Protein AF-A0A2E7UHJ1-F1 (afdb_monomer_lite)

Sequence (193 aa):
MNHPQMLTEIDVSQLADAFPTSMRTDAVEAGIVVHGLLNPRQWADQVSLLVGGEKILVPRRLRYNEAQSGPSNGGRIEQMVACLQTQSCDGFDRQRALQSLLPSVQPWSAPFVVALIGEYVVEIIEDIAAATSPSNVDSIISFISENSEYWKLTKQRVASYWNAYYRHKYTKRNYPGFQLVKTLETGLRARAS

Foldseek 3Di:
DDDPPAQDFCALQLQLLLFDPVCSVLSSLLSVVLSVFFDRRHHWAWDWFDFPNDTGTQTAATHGPDDDDAQDLDPPSLLSNLLNQLRHVDPVSVLRSVLNCLVAPALSSLVSLLVQLLDLDQVSLVSNLVSDDPRNLVSNLNRCVRVVVVNVNSLVSNVVSCVPPNVVPDDCVPRSSNVVNVVSVVVNVVVVD

Secondary structure (DSSP, 8-state):
-----------HHHHHTTS-GGGHHHHHHHHHHHHHHB-SS---EEEEEEETTEEEEEEESB-BSSPPPPP----HHHHHHHHHHTTBSSHHHHHHHHHHHTTS--TTTHHHHHHHHTSS-HHHHHHHHHT--HHHHHHHHHHHHH-HHHHHHHHHHHHHHIIIIITTT--TTT-HHHHHHHHHHHHHHHHH-

Radius of gyration: 16.64 Å; chains: 1; bounding box: 31×44×43 Å

pLDDT: mean 91.37, std 12.46, range [34.5, 98.56]

Structure (mmCIF, N/CA/C/O backbone):
data_AF-A0A2E7UHJ1-F1
#
_entry.id   AF-A0A2E7UHJ1-F1
#
loop_
_atom_site.group_PDB
_atom_site.id
_atom_site.type_symbol
_atom_site.label_atom_id
_atom_site.label_alt_id
_atom_site.label_comp_id
_atom_site.label_asym_id
_atom_site.label_entity_id
_atom_site.label_seq_id
_atom_site.pdbx_PDB_ins_code
_atom_site.Cartn_x
_atom_site.Cartn_y
_atom_site.Cartn_z
_atom_site.occupancy
_atom_site.B_iso_or_equiv
_atom_site.auth_seq_id
_atom_site.auth_comp_id
_atom_site.auth_asym_id
_atom_site.auth_atom_id
_atom_site.pdbx_PDB_model_num
ATOM 1 N N . MET A 1 1 ? -14.373 17.171 -29.966 1.00 34.50 1 MET A N 1
ATOM 2 C CA . MET A 1 1 ? -14.604 18.270 -29.007 1.00 34.50 1 MET A CA 1
ATOM 3 C C . MET A 1 1 ? -13.640 18.063 -27.853 1.00 34.50 1 MET A C 1
ATOM 5 O O . MET A 1 1 ? -13.805 17.102 -27.118 1.00 34.50 1 MET A O 1
ATOM 9 N N . ASN A 1 2 ? -12.589 18.879 -27.763 1.00 39.19 2 ASN A N 1
ATOM 10 C CA . ASN A 1 2 ? -11.659 18.847 -26.636 1.00 39.19 2 ASN A CA 1
ATOM 11 C C . ASN A 1 2 ? -12.340 19.532 -25.451 1.00 39.19 2 ASN A C 1
ATOM 13 O O . ASN A 1 2 ? -12.554 20.742 -25.489 1.00 39.19 2 ASN A O 1
ATOM 17 N N . HIS A 1 3 ? -12.697 18.774 -24.416 1.00 39.75 3 HIS A N 1
ATOM 18 C CA . HIS A 1 3 ? -12.932 19.383 -23.113 1.00 39.75 3 HIS A CA 1
ATOM 19 C C . HIS A 1 3 ? -11.591 19.914 -22.596 1.00 39.75 3 HIS A C 1
ATOM 21 O O . HIS A 1 3 ? -10.622 19.150 -22.588 1.00 39.75 3 HIS A O 1
ATOM 27 N N . PRO A 1 4 ? -11.495 21.182 -22.163 1.00 45.34 4 PRO A N 1
ATOM 28 C CA . PRO A 1 4 ? -10.372 21.610 -21.348 1.00 45.34 4 PRO A CA 1
ATOM 29 C C . PRO A 1 4 ? -10.518 20.886 -20.003 1.00 45.34 4 PRO A C 1
ATOM 31 O O . PRO A 1 4 ? -11.230 21.339 -19.112 1.00 45.34 4 PRO A O 1
ATOM 34 N N . GLN A 1 5 ? -9.937 19.689 -19.900 1.00 48.12 5 GLN A N 1
ATOM 35 C CA . GLN A 1 5 ? -9.859 18.941 -18.651 1.00 48.12 5 GLN A CA 1
ATOM 36 C C . GLN A 1 5 ? -8.981 19.759 -17.706 1.00 48.12 5 GLN A C 1
ATOM 38 O O . GLN A 1 5 ? -7.767 19.840 -17.889 1.00 48.12 5 GLN A O 1
ATOM 43 N N . MET A 1 6 ? -9.618 20.449 -16.761 1.00 42.19 6 MET A N 1
ATOM 44 C CA . MET A 1 6 ? -8.917 21.188 -15.720 1.00 42.19 6 MET A CA 1
ATOM 45 C C . MET A 1 6 ? -8.027 20.208 -14.954 1.00 42.19 6 MET A C 1
ATOM 47 O O . MET A 1 6 ? -8.504 19.180 -14.480 1.00 42.19 6 MET A O 1
ATOM 51 N N . LEU A 1 7 ? -6.734 20.521 -14.872 1.00 54.09 7 LEU A N 1
ATOM 52 C CA . LEU A 1 7 ? -5.810 19.875 -13.946 1.00 54.09 7 LEU A CA 1
ATOM 53 C C . LEU A 1 7 ? -6.376 20.071 -12.535 1.00 54.09 7 LEU A C 1
ATOM 55 O O . LEU A 1 7 ? -6.424 21.200 -12.054 1.00 54.09 7 LEU A O 1
ATOM 59 N N . THR A 1 8 ? -6.865 19.008 -11.907 1.00 53.88 8 THR A N 1
ATOM 60 C CA . THR A 1 8 ? -7.292 19.035 -10.507 1.00 53.88 8 THR A CA 1
ATOM 61 C C . THR A 1 8 ? -6.048 18.980 -9.635 1.00 53.88 8 THR A C 1
ATOM 63 O O . THR A 1 8 ? -5.342 17.978 -9.644 1.00 53.88 8 THR A O 1
ATOM 66 N N . GLU A 1 9 ? -5.764 20.052 -8.901 1.00 71.94 9 GLU A N 1
ATOM 67 C CA . GLU A 1 9 ? -4.715 20.042 -7.881 1.00 71.94 9 GLU A CA 1
ATOM 68 C C . GLU A 1 9 ? -5.136 19.061 -6.781 1.00 71.94 9 GLU A C 1
ATOM 70 O O . GLU A 1 9 ? -6.211 19.220 -6.205 1.00 71.94 9 GLU A O 1
ATOM 75 N N . ILE A 1 10 ? -4.335 18.018 -6.530 1.00 85.94 10 ILE A N 1
ATOM 76 C CA . ILE A 1 10 ? -4.553 17.175 -5.355 1.00 85.94 10 ILE A CA 1
ATOM 77 C C . ILE A 1 10 ? -4.143 17.972 -4.120 1.00 85.94 10 ILE A C 1
ATOM 79 O O . ILE A 1 10 ? -2.971 18.309 -3.970 1.00 85.94 10 ILE A O 1
ATOM 83 N N . ASP A 1 11 ? -5.100 18.281 -3.252 1.00 91.44 11 ASP A N 1
ATOM 84 C CA . ASP A 1 11 ? -4.837 19.075 -2.055 1.00 91.44 11 ASP A CA 1
ATOM 85 C C . ASP A 1 11 ? -4.488 18.213 -0.824 1.00 91.44 11 ASP A C 1
ATOM 87 O O . ASP A 1 11 ? -4.557 16.979 -0.823 1.00 91.44 11 ASP A O 1
ATOM 91 N N . VAL A 1 12 ? -4.094 18.883 0.261 1.00 94.75 12 VAL A N 1
ATOM 92 C CA . VAL A 1 12 ? -3.764 18.244 1.546 1.00 94.75 12 VAL A CA 1
ATOM 93 C C . VAL A 1 12 ? -4.940 17.442 2.112 1.00 94.75 12 VAL A C 1
ATOM 95 O O . VAL A 1 12 ? -4.724 16.380 2.694 1.00 94.75 12 VAL A O 1
ATOM 98 N N . SER A 1 13 ? -6.179 17.913 1.945 1.00 95.12 13 SER A N 1
ATOM 99 C CA . SER A 1 13 ? -7.358 17.196 2.435 1.00 95.12 13 SER A CA 1
ATOM 100 C C . SER A 1 13 ? -7.564 15.897 1.660 1.00 95.12 13 SER A C 1
ATOM 102 O O . SER A 1 13 ? -7.826 14.864 2.268 1.00 95.12 13 SER A O 1
ATOM 104 N N . GLN A 1 14 ? -7.382 15.921 0.341 1.00 94.75 14 GLN A N 1
ATOM 105 C CA . GLN A 1 14 ? -7.478 14.740 -0.512 1.00 94.75 14 GLN A CA 1
ATOM 106 C C . GLN A 1 14 ? -6.372 13.718 -0.228 1.00 94.75 14 GLN A C 1
ATOM 108 O O . GLN A 1 14 ? -6.610 12.517 -0.359 1.00 94.75 14 GLN A O 1
ATOM 113 N N . LEU A 1 15 ? -5.176 14.164 0.171 1.00 96.56 15 LEU A N 1
ATOM 114 C CA . LEU A 1 15 ? -4.121 13.276 0.673 1.00 96.56 15 LEU A CA 1
ATOM 115 C C . LEU A 1 15 ? -4.494 12.672 2.034 1.00 96.56 15 LEU A C 1
ATOM 117 O O . LEU A 1 15 ? -4.258 11.486 2.260 1.00 96.56 15 LEU A O 1
ATOM 121 N N . ALA A 1 16 ? -5.103 13.460 2.924 1.00 98.12 16 ALA A N 1
ATOM 122 C CA . ALA A 1 16 ? -5.538 12.995 4.239 1.00 98.12 16 ALA A CA 1
ATOM 123 C C . ALA A 1 16 ? -6.704 11.992 4.161 1.00 98.12 16 ALA A C 1
ATOM 125 O O . ALA A 1 16 ? -6.760 11.062 4.964 1.00 98.12 16 ALA A O 1
ATOM 126 N N . ASP A 1 17 ? -7.589 12.123 3.166 1.00 97.88 17 ASP A N 1
ATOM 127 C CA . ASP A 1 17 ? -8.704 11.194 2.926 1.00 97.88 17 ASP A CA 1
ATOM 128 C C . ASP A 1 17 ? -8.231 9.776 2.525 1.00 97.88 17 ASP A C 1
ATOM 130 O O . ASP A 1 17 ? -9.037 8.847 2.457 1.00 97.88 17 ASP A O 1
ATOM 134 N N . ALA A 1 18 ? -6.927 9.568 2.302 1.00 98.12 18 ALA A N 1
ATOM 135 C CA . ALA A 1 18 ? -6.325 8.248 2.110 1.00 98.12 18 ALA A CA 1
ATOM 136 C C . ALA A 1 18 ? -6.224 7.416 3.406 1.00 98.12 18 ALA A C 1
ATOM 138 O O . ALA A 1 18 ? -5.806 6.258 3.352 1.00 98.12 18 ALA A O 1
ATOM 139 N N . PHE A 1 19 ? -6.605 7.983 4.554 1.00 98.56 19 PHE A N 1
ATOM 140 C CA . PHE A 1 19 ? -6.539 7.347 5.869 1.00 98.56 19 PHE A CA 1
ATOM 141 C C . PHE A 1 19 ? -7.878 7.460 6.618 1.00 98.56 19 PHE A C 1
ATOM 143 O O . PHE A 1 19 ? -8.673 8.352 6.319 1.00 98.56 19 PHE A O 1
ATOM 150 N N . PRO A 1 20 ? -8.143 6.580 7.606 1.00 98.31 20 PRO A N 1
ATOM 151 C CA . PRO A 1 20 ? -9.350 6.658 8.431 1.00 98.31 20 PRO A CA 1
ATOM 152 C C . PRO A 1 20 ? -9.507 8.009 9.147 1.00 98.31 20 PRO A C 1
ATOM 154 O O . PRO A 1 20 ? -8.532 8.580 9.641 1.00 98.31 20 PRO A O 1
ATOM 157 N N . THR A 1 21 ? -10.744 8.481 9.308 1.00 97.69 21 THR A N 1
ATOM 158 C CA . THR A 1 21 ? -11.089 9.775 9.925 1.00 97.69 21 THR A CA 1
ATOM 159 C C . THR A 1 21 ? -10.586 9.880 11.361 1.00 97.69 21 THR A C 1
ATOM 161 O O . THR A 1 21 ? -10.198 10.960 11.808 1.00 97.69 21 THR A O 1
ATOM 164 N N . SER A 1 22 ? -10.521 8.758 12.083 1.00 97.19 22 SER A N 1
ATOM 165 C CA . SER A 1 22 ? -9.946 8.705 13.437 1.00 97.19 22 SER A CA 1
ATOM 166 C C . SER A 1 22 ? -8.477 9.148 13.503 1.00 97.19 22 SER A C 1
ATOM 168 O O . SER A 1 22 ? -7.994 9.496 14.577 1.00 97.19 22 SER A O 1
ATOM 170 N N . MET A 1 23 ? -7.777 9.173 12.365 1.00 97.31 23 MET A N 1
ATOM 171 C CA . MET A 1 23 ? -6.372 9.560 12.235 1.00 97.31 23 MET A CA 1
ATOM 172 C C . MET A 1 23 ? -6.186 10.889 11.494 1.00 97.31 23 MET A C 1
ATOM 174 O O . MET A 1 23 ? -5.075 11.204 11.072 1.00 97.31 23 MET A O 1
ATOM 178 N N . ARG A 1 24 ? -7.256 11.679 11.313 1.00 97.69 24 ARG A N 1
ATOM 179 C CA . ARG A 1 24 ? -7.240 12.841 10.413 1.00 97.69 24 ARG A CA 1
ATOM 180 C C . ARG A 1 24 ? -6.179 13.886 10.763 1.00 97.69 24 ARG A C 1
ATOM 182 O O . ARG A 1 24 ? -5.619 14.470 9.846 1.00 97.69 24 ARG A O 1
ATOM 189 N N . THR A 1 25 ? -5.872 14.102 12.043 1.00 98.12 25 THR A N 1
ATOM 190 C CA . THR A 1 25 ? -4.807 15.035 12.457 1.00 98.12 25 THR A CA 1
ATOM 191 C C . THR A 1 25 ? -3.448 14.613 11.893 1.00 98.12 25 THR A C 1
ATOM 193 O O . THR A 1 25 ? -2.844 15.368 11.136 1.00 98.12 25 THR A O 1
ATOM 196 N N . ASP A 1 26 ? -3.023 13.375 12.164 1.00 97.94 26 ASP A N 1
ATOM 197 C CA . ASP A 1 26 ? -1.750 12.829 11.673 1.00 97.94 26 ASP A CA 1
ATOM 198 C C . ASP A 1 26 ? -1.730 12.752 10.133 1.00 97.94 26 ASP A C 1
ATOM 200 O O . ASP A 1 26 ? -0.718 13.039 9.492 1.00 97.94 26 ASP A O 1
ATOM 204 N N . ALA A 1 27 ? -2.870 12.406 9.525 1.00 98.12 27 ALA A N 1
ATOM 205 C CA . ALA A 1 27 ? -3.020 12.303 8.076 1.00 98.12 27 ALA A CA 1
ATOM 206 C C . ALA A 1 27 ? -2.903 13.663 7.368 1.00 98.12 27 ALA A C 1
ATOM 208 O O . ALA A 1 27 ? -2.320 13.742 6.287 1.00 98.12 27 ALA A O 1
ATOM 209 N N . VAL A 1 28 ? -3.418 14.740 7.973 1.00 98.38 28 VAL A N 1
ATOM 210 C CA . VAL A 1 28 ? -3.243 16.110 7.467 1.00 98.38 28 VAL A CA 1
ATOM 211 C C . VAL A 1 28 ? -1.780 16.529 7.565 1.00 98.38 28 VAL A C 1
ATOM 213 O O . VAL A 1 28 ? -1.254 17.076 6.600 1.00 98.38 28 VAL A O 1
ATOM 216 N N . GLU A 1 29 ? -1.097 16.234 8.672 1.00 97.62 29 GLU A N 1
ATOM 217 C CA . GLU A 1 29 ? 0.334 16.535 8.812 1.00 97.62 29 GLU A CA 1
ATOM 218 C C . GLU A 1 29 ? 1.175 15.797 7.760 1.00 97.62 29 GLU A C 1
ATOM 220 O O . GLU A 1 29 ? 1.987 16.415 7.066 1.00 97.62 29 GLU A O 1
ATOM 225 N N . ALA A 1 30 ? 0.916 14.504 7.550 1.00 97.00 30 ALA A N 1
ATOM 226 C CA . ALA A 1 30 ? 1.545 13.736 6.477 1.00 97.00 30 ALA A CA 1
ATOM 227 C C . ALA A 1 30 ? 1.208 14.299 5.082 1.00 97.00 30 ALA A C 1
ATOM 229 O O . ALA A 1 30 ? 2.079 14.387 4.211 1.00 97.00 30 ALA A O 1
ATOM 230 N N . GLY A 1 31 ? -0.043 14.720 4.877 1.00 96.25 31 GLY A N 1
ATOM 231 C CA . GLY A 1 31 ? -0.513 15.358 3.652 1.00 96.25 31 GLY A CA 1
ATOM 232 C C . GLY A 1 31 ? 0.213 16.668 3.350 1.00 96.25 31 GLY A C 1
ATOM 233 O O . GLY A 1 31 ? 0.599 16.878 2.205 1.00 96.25 31 GLY A O 1
ATOM 234 N N . ILE A 1 32 ? 0.470 17.516 4.353 1.00 95.88 32 ILE A N 1
ATOM 235 C CA . ILE A 1 32 ? 1.245 18.762 4.201 1.00 95.88 32 ILE A CA 1
ATOM 236 C C . ILE A 1 32 ? 2.662 18.454 3.714 1.00 95.88 32 ILE A C 1
ATOM 238 O O . ILE A 1 32 ? 3.128 19.072 2.754 1.00 95.88 32 ILE A O 1
ATOM 242 N N . VAL A 1 33 ? 3.329 17.477 4.341 1.00 94.69 33 VAL A N 1
ATOM 243 C CA . VAL A 1 33 ? 4.685 17.061 3.952 1.00 94.69 33 VAL A CA 1
ATOM 244 C C . VAL A 1 33 ? 4.702 16.590 2.502 1.00 94.69 33 VAL A C 1
ATOM 246 O O . VAL A 1 33 ? 5.514 17.062 1.711 1.00 94.69 33 VAL A O 1
ATOM 249 N N . VAL A 1 34 ? 3.792 15.687 2.128 1.00 94.19 34 VAL A N 1
ATOM 250 C CA . VAL A 1 34 ? 3.753 15.137 0.768 1.00 94.19 34 VAL A CA 1
ATOM 251 C C . VAL A 1 34 ? 3.384 16.205 -0.250 1.00 94.19 34 VAL A C 1
ATOM 253 O O . VAL A 1 34 ? 4.071 16.312 -1.262 1.00 94.19 34 VAL A O 1
ATOM 256 N N . HIS A 1 35 ? 2.365 17.022 0.021 1.00 93.44 35 HIS A N 1
ATOM 257 C CA . HIS A 1 35 ? 1.929 18.104 -0.862 1.00 93.44 35 HIS A CA 1
ATOM 258 C C . HIS A 1 35 ? 3.070 19.079 -1.185 1.00 93.44 35 HIS A C 1
ATOM 260 O O . HIS A 1 35 ? 3.197 19.501 -2.330 1.00 93.44 35 HIS A O 1
ATOM 266 N N . GLY A 1 36 ? 3.943 19.383 -0.216 1.00 92.31 36 GLY A N 1
ATOM 267 C CA . GLY A 1 36 ? 5.126 20.221 -0.438 1.00 92.31 36 GLY A CA 1
ATOM 268 C C . GLY A 1 36 ? 6.140 19.649 -1.440 1.00 92.31 36 GLY A C 1
ATOM 269 O O . GLY A 1 36 ? 6.873 20.413 -2.056 1.00 92.31 36 GLY A O 1
ATOM 270 N N . LEU A 1 37 ? 6.156 18.327 -1.642 1.00 92.12 37 LEU A N 1
ATOM 271 C CA . LEU A 1 37 ? 7.072 17.631 -2.558 1.00 92.12 37 LEU A CA 1
ATOM 272 C C . LEU A 1 37 ? 6.454 17.362 -3.942 1.00 92.12 37 LEU A C 1
ATOM 274 O O . LEU A 1 37 ? 7.150 16.965 -4.886 1.00 92.12 37 LEU A O 1
ATOM 278 N N . LEU A 1 38 ? 5.134 17.506 -4.060 1.00 92.12 38 LEU A N 1
ATOM 279 C CA . LEU A 1 38 ? 4.387 17.175 -5.264 1.00 92.12 38 LEU A CA 1
ATOM 280 C C . LEU A 1 38 ? 4.620 18.190 -6.385 1.00 92.12 38 LEU A C 1
ATOM 282 O O . LEU A 1 38 ? 4.886 19.372 -6.175 1.00 92.12 38 LEU A O 1
ATOM 286 N N . ASN A 1 39 ? 4.449 17.727 -7.622 1.00 89.62 39 ASN A N 1
ATOM 287 C CA . ASN A 1 39 ? 4.236 18.635 -8.735 1.00 89.62 39 ASN A CA 1
ATOM 288 C C . ASN A 1 39 ? 2.885 19.350 -8.551 1.00 89.62 39 ASN A C 1
ATOM 290 O O . ASN A 1 39 ? 1.862 18.664 -8.502 1.00 89.62 39 ASN A O 1
ATOM 294 N N . PRO A 1 40 ? 2.832 20.692 -8.496 1.00 80.00 40 PRO A N 1
ATOM 295 C CA . PRO A 1 40 ? 1.590 21.409 -8.208 1.00 80.00 40 PRO A CA 1
ATOM 296 C C . PRO A 1 40 ? 0.527 21.216 -9.297 1.00 80.00 40 PRO A C 1
ATOM 298 O O . PRO A 1 40 ? -0.656 21.382 -9.042 1.00 80.00 40 PRO A O 1
ATOM 301 N N . ARG A 1 41 ? 0.922 20.839 -10.521 1.00 82.19 41 ARG A N 1
ATOM 302 C CA . ARG A 1 41 ? 0.011 20.617 -11.649 1.00 82.19 41 ARG A CA 1
ATOM 303 C C . ARG A 1 41 ? 0.072 19.170 -12.098 1.00 82.19 41 ARG A C 1
ATOM 305 O O . ARG A 1 41 ? 0.793 18.815 -13.032 1.00 82.19 41 ARG A O 1
ATOM 312 N N . GLN A 1 42 ? -0.719 18.334 -11.444 1.00 82.81 42 GLN A N 1
ATOM 313 C CA . GLN A 1 42 ? -0.814 16.919 -11.768 1.00 82.81 42 GLN A CA 1
ATOM 314 C C . GLN A 1 42 ? -2.249 16.427 -11.693 1.00 82.81 42 GLN A C 1
ATOM 316 O O . GLN A 1 42 ? -3.074 17.015 -11.014 1.00 82.81 42 GLN A O 1
ATOM 321 N N . TRP A 1 43 ? -2.523 15.326 -12.384 1.00 74.75 43 TRP A N 1
ATOM 322 C CA . TRP A 1 43 ? -3.733 14.550 -12.165 1.00 74.75 43 TRP A CA 1
ATOM 323 C C . TRP A 1 43 ? -3.424 13.439 -11.168 1.00 74.75 43 TRP A C 1
ATOM 325 O O . TRP A 1 43 ? -2.425 12.735 -11.339 1.00 74.75 43 TRP A O 1
ATOM 335 N N . ALA A 1 44 ? -4.289 13.257 -10.177 1.00 80.75 44 ALA A N 1
ATOM 336 C CA . ALA A 1 44 ? -4.226 12.127 -9.267 1.00 80.75 44 ALA A CA 1
ATOM 337 C C . ALA A 1 44 ? -5.574 11.404 -9.275 1.00 80.75 44 ALA A C 1
ATOM 339 O O . ALA A 1 44 ? -6.575 11.915 -8.774 1.00 80.75 44 ALA A O 1
ATOM 340 N N . ASP A 1 45 ? -5.594 10.200 -9.846 1.00 86.25 45 ASP A N 1
ATOM 341 C CA . ASP A 1 45 ? -6.736 9.303 -9.685 1.00 86.25 45 ASP A CA 1
ATOM 342 C C . ASP A 1 45 ? -6.821 8.850 -8.228 1.00 86.25 45 ASP A C 1
ATOM 344 O O . ASP A 1 45 ? -5.796 8.645 -7.577 1.00 86.25 45 ASP A O 1
ATOM 348 N N . GLN A 1 46 ? -8.034 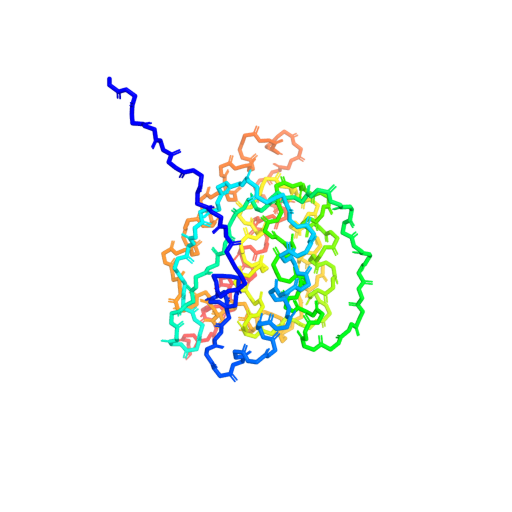8.619 -7.733 1.00 92.38 46 GLN A N 1
ATOM 349 C CA . GLN A 1 46 ? -8.257 8.027 -6.418 1.00 92.38 46 GLN A CA 1
ATOM 350 C C . GLN A 1 46 ? -9.017 6.710 -6.543 1.00 92.38 46 GLN A C 1
ATOM 352 O O . GLN A 1 46 ? -9.920 6.560 -7.368 1.00 92.38 46 GLN A O 1
ATOM 357 N N . VAL A 1 47 ? -8.660 5.747 -5.698 1.00 94.94 47 VAL A N 1
ATOM 358 C CA . VAL A 1 47 ? -9.387 4.485 -5.551 1.00 94.94 47 VAL A CA 1
ATOM 359 C C . VAL A 1 47 ? -10.071 4.475 -4.191 1.00 94.94 47 VAL A C 1
ATOM 361 O O . VAL A 1 47 ? -9.432 4.683 -3.163 1.00 94.94 47 VAL A O 1
ATOM 364 N N . SER A 1 48 ? -11.377 4.214 -4.197 1.00 97.75 48 SER A N 1
ATOM 365 C CA . SER A 1 48 ? -12.169 4.026 -2.982 1.00 97.75 48 SER A CA 1
ATOM 366 C C . SER A 1 48 ? -11.927 2.631 -2.415 1.00 97.75 48 SER A C 1
ATOM 368 O O . SER A 1 48 ? -12.178 1.646 -3.109 1.00 97.75 48 SER A O 1
ATOM 370 N N . LEU A 1 49 ? -11.490 2.551 -1.162 1.00 98.38 49 LEU A N 1
ATOM 371 C CA . LEU A 1 49 ? -11.217 1.299 -0.448 1.00 98.38 49 LEU A CA 1
ATOM 372 C C . LEU A 1 49 ? -11.815 1.348 0.959 1.00 98.38 49 LEU A C 1
ATOM 374 O O . LEU A 1 49 ? -12.131 2.427 1.453 1.00 98.38 49 LEU A O 1
ATOM 378 N N . LEU A 1 50 ? -11.968 0.187 1.590 1.00 98.56 50 LEU A N 1
ATOM 379 C CA . LEU A 1 50 ? -12.403 0.056 2.978 1.00 98.56 50 LEU A CA 1
ATOM 380 C C . LEU A 1 50 ? -11.226 -0.271 3.901 1.00 98.56 50 LEU A C 1
ATOM 382 O O . LEU A 1 50 ? -10.387 -1.107 3.564 1.00 98.56 50 LEU A O 1
ATOM 386 N N . VAL A 1 51 ? -11.178 0.376 5.061 1.00 97.94 51 VAL A N 1
ATOM 387 C CA . VAL A 1 51 ? -10.271 0.050 6.167 1.00 97.94 51 VAL A CA 1
ATOM 388 C C . VAL A 1 51 ? -11.066 0.116 7.463 1.00 97.94 51 VAL A C 1
ATOM 390 O O . VAL A 1 51 ? -11.523 1.191 7.848 1.00 97.94 51 VAL A O 1
ATOM 393 N N . GLY A 1 52 ? -11.237 -1.015 8.151 1.00 95.69 52 GLY A N 1
ATOM 394 C CA . GLY A 1 52 ? -12.000 -1.057 9.400 1.00 95.69 52 GLY A CA 1
ATOM 395 C C . GLY A 1 52 ? -13.463 -0.634 9.226 1.00 95.69 52 GLY A C 1
ATOM 396 O O . GLY A 1 52 ? -14.034 -0.007 10.114 1.00 95.69 52 GLY A O 1
ATOM 397 N N . GLY A 1 53 ? -14.057 -0.925 8.067 1.00 96.88 53 GLY A N 1
ATOM 398 C CA . GLY A 1 53 ? -15.411 -0.525 7.684 1.00 96.88 53 GLY A CA 1
ATOM 399 C C . GLY A 1 53 ? -15.542 0.923 7.201 1.00 96.88 53 GLY A C 1
ATOM 400 O O . GLY A 1 53 ? -16.618 1.313 6.749 1.00 96.88 53 GLY A O 1
ATOM 401 N N . GLU A 1 54 ? -14.474 1.721 7.258 1.00 97.81 54 GLU A N 1
ATOM 402 C CA . GLU A 1 54 ? -14.474 3.110 6.806 1.00 97.81 54 GLU A CA 1
ATOM 403 C C . GLU A 1 54 ? -13.986 3.228 5.360 1.00 97.81 54 GLU A C 1
ATOM 405 O O . GLU A 1 54 ? -12.992 2.615 4.970 1.00 97.81 54 GLU A O 1
ATOM 410 N N . LYS A 1 55 ? -14.669 4.053 4.559 1.00 98.44 55 LYS A N 1
ATOM 411 C CA . LYS A 1 55 ? -14.237 4.380 3.200 1.00 98.44 55 LYS A CA 1
ATOM 412 C C . LYS A 1 55 ? -13.095 5.399 3.224 1.00 98.44 55 LYS A C 1
ATOM 414 O O . LYS A 1 55 ? -13.284 6.514 3.693 1.00 98.44 55 LYS A O 1
ATOM 419 N N . ILE A 1 56 ? -11.983 5.043 2.589 1.00 98.50 56 ILE A N 1
ATOM 420 C CA . ILE A 1 56 ? -10.836 5.915 2.310 1.00 98.50 56 ILE A CA 1
ATOM 421 C C . ILE A 1 56 ? -10.663 6.126 0.797 1.00 98.50 56 ILE A C 1
ATOM 423 O O . ILE A 1 56 ? -11.145 5.328 -0.016 1.00 98.50 56 ILE A O 1
ATOM 427 N N . LEU A 1 57 ? -9.958 7.187 0.409 1.00 97.94 57 LEU A N 1
ATOM 428 C CA . LEU A 1 57 ? -9.652 7.558 -0.974 1.00 97.94 57 LEU A CA 1
ATOM 429 C C . LEU A 1 57 ? -8.138 7.555 -1.202 1.00 97.94 57 LEU A C 1
ATOM 431 O O . LEU A 1 57 ? -7.451 8.539 -0.947 1.00 97.94 57 LEU A O 1
ATOM 435 N N . VAL A 1 58 ? -7.605 6.444 -1.710 1.00 97.12 58 VAL A N 1
ATOM 436 C CA . VAL A 1 58 ? -6.159 6.299 -1.931 1.00 97.12 58 VAL A CA 1
ATOM 437 C C . VAL A 1 58 ? -5.766 6.931 -3.269 1.00 97.12 58 VAL A C 1
ATOM 439 O O . VAL A 1 58 ? -6.233 6.447 -4.308 1.00 97.12 58 VAL A O 1
ATOM 442 N N . PRO A 1 59 ? -4.906 7.969 -3.291 1.00 95.12 59 PRO A N 1
ATOM 443 C CA . PRO A 1 59 ? -4.425 8.562 -4.532 1.00 95.12 59 PRO A CA 1
ATOM 444 C C . PRO A 1 59 ? -3.502 7.604 -5.286 1.00 95.12 59 PRO A C 1
ATOM 446 O O . PRO A 1 59 ? -2.909 6.691 -4.714 1.00 95.12 59 PRO A O 1
ATOM 449 N N . ARG A 1 60 ? -3.357 7.809 -6.593 1.00 91.88 60 ARG A N 1
ATOM 450 C CA . ARG A 1 60 ? -2.549 6.970 -7.479 1.00 91.88 60 ARG A CA 1
ATOM 451 C C . ARG A 1 60 ? -1.702 7.833 -8.399 1.00 91.88 60 ARG A C 1
ATOM 453 O O . ARG A 1 60 ? -2.163 8.855 -8.893 1.00 91.88 60 ARG A O 1
ATOM 460 N N . ARG A 1 61 ? -0.495 7.342 -8.705 1.00 90.62 61 ARG A N 1
ATOM 461 C CA . ARG A 1 61 ? 0.427 7.931 -9.693 1.00 90.62 61 ARG A CA 1
ATOM 462 C C . ARG A 1 61 ? 0.785 9.388 -9.367 1.00 90.62 61 ARG A C 1
ATOM 464 O O . ARG A 1 61 ? 0.876 10.223 -10.262 1.00 90.62 61 ARG A O 1
ATOM 471 N N . LEU A 1 62 ? 1.056 9.660 -8.092 1.00 93.56 62 LEU A N 1
ATOM 472 C CA . LEU A 1 62 ? 1.559 10.949 -7.629 1.00 93.56 62 LEU A CA 1
ATOM 473 C C . LEU A 1 62 ? 2.895 11.279 -8.309 1.00 93.56 62 LEU A C 1
ATOM 475 O O . LEU A 1 62 ? 3.789 10.436 -8.419 1.00 93.56 62 LEU A O 1
ATOM 479 N N . ARG A 1 63 ? 3.020 12.507 -8.804 1.00 92.44 63 ARG A N 1
ATOM 480 C CA . ARG A 1 63 ? 4.233 13.054 -9.416 1.00 92.44 63 ARG A CA 1
ATOM 481 C C . ARG A 1 63 ? 4.914 13.977 -8.422 1.00 92.44 63 ARG A C 1
ATOM 483 O O . ARG A 1 63 ? 4.291 14.907 -7.918 1.00 92.44 63 ARG A O 1
ATOM 490 N N . TYR A 1 64 ? 6.193 13.734 -8.186 1.00 91.00 64 TYR A N 1
ATOM 491 C CA . TYR A 1 64 ? 7.023 14.516 -7.278 1.00 91.00 64 TYR A CA 1
ATOM 492 C C . TYR A 1 64 ? 7.952 15.420 -8.092 1.00 91.00 64 TYR A C 1
ATOM 494 O O . TYR A 1 64 ? 8.436 15.011 -9.148 1.00 91.00 64 TYR A O 1
ATOM 502 N N . ASN A 1 65 ? 8.157 16.655 -7.631 1.00 86.62 65 ASN A N 1
ATOM 503 C CA . ASN A 1 65 ? 9.143 17.579 -8.206 1.00 86.62 65 ASN A CA 1
ATOM 504 C C . ASN A 1 65 ? 10.511 17.444 -7.534 1.00 86.62 65 ASN A C 1
ATOM 506 O O . ASN A 1 65 ? 11.533 17.757 -8.141 1.00 86.62 65 ASN A O 1
ATOM 510 N N . GLU A 1 66 ? 10.516 16.991 -6.285 1.00 74.44 66 GLU A N 1
ATOM 511 C CA . GLU A 1 66 ? 11.710 16.824 -5.473 1.00 74.44 66 GLU A CA 1
ATOM 512 C C . GLU A 1 66 ? 11.952 15.346 -5.176 1.00 74.44 66 GLU A C 1
ATOM 514 O O . GLU A 1 66 ? 11.028 14.526 -5.166 1.00 74.44 66 GLU A O 1
ATOM 519 N N . ALA A 1 67 ? 13.216 15.000 -4.933 1.00 71.75 67 ALA A N 1
ATOM 520 C CA . ALA A 1 67 ? 13.567 13.658 -4.507 1.00 71.75 67 ALA A CA 1
ATOM 521 C C . ALA A 1 67 ? 12.960 13.382 -3.127 1.00 71.75 67 ALA A C 1
ATOM 523 O O . ALA A 1 67 ? 13.104 14.170 -2.194 1.00 71.75 67 ALA A O 1
ATOM 524 N N . GLN A 1 68 ? 12.302 12.237 -2.991 1.00 73.81 68 GLN A N 1
ATOM 525 C CA . GLN A 1 68 ? 11.748 11.808 -1.715 1.00 73.81 68 GLN A CA 1
ATOM 526 C C . GLN A 1 68 ? 12.876 11.408 -0.759 1.00 73.81 68 GLN A C 1
ATOM 528 O O . GLN A 1 68 ? 13.782 10.658 -1.145 1.00 73.81 68 GLN A O 1
ATOM 533 N N . SER A 1 69 ? 12.798 11.874 0.489 1.00 68.56 69 SER A N 1
ATOM 534 C CA . SER A 1 69 ? 13.728 11.494 1.555 1.00 68.56 69 SER A CA 1
ATOM 535 C C . SER A 1 69 ? 13.826 9.972 1.722 1.00 68.56 69 SER A C 1
ATOM 537 O O . SER A 1 69 ? 12.905 9.226 1.386 1.00 68.56 69 SER A O 1
ATOM 539 N N . GLY A 1 70 ? 14.975 9.509 2.221 1.00 59.19 70 GLY A N 1
ATOM 540 C CA . GLY A 1 70 ? 15.232 8.090 2.476 1.00 59.19 70 GLY A CA 1
ATOM 541 C C . GLY A 1 70 ? 14.265 7.467 3.494 1.00 59.19 70 GLY A C 1
ATOM 542 O O . GLY A 1 70 ? 13.579 8.197 4.212 1.00 59.19 70 GLY A O 1
ATOM 543 N N . PRO A 1 71 ? 14.225 6.126 3.579 1.00 58.34 71 PRO A N 1
ATOM 544 C CA . PRO A 1 71 ? 13.367 5.432 4.530 1.00 58.34 71 PRO A CA 1
ATOM 545 C C . PRO A 1 71 ? 13.687 5.884 5.960 1.00 58.34 71 PRO A C 1
ATOM 547 O O . PRO A 1 71 ? 14.841 5.850 6.390 1.00 58.34 71 PRO A O 1
ATOM 550 N N . SER A 1 72 ? 12.665 6.318 6.698 1.00 60.47 72 SER A N 1
ATOM 551 C CA . SER A 1 72 ? 12.765 6.611 8.127 1.00 60.47 72 SER A CA 1
ATOM 552 C C . SER A 1 72 ? 12.022 5.540 8.926 1.00 60.47 72 SER A C 1
ATOM 554 O O . SER A 1 72 ? 10.971 5.053 8.506 1.00 60.47 72 SER A O 1
ATOM 556 N N . ASN A 1 73 ? 12.559 5.175 10.093 1.00 60.00 73 ASN A N 1
ATOM 557 C CA . ASN A 1 73 ? 11.847 4.383 11.107 1.00 60.00 73 ASN A CA 1
ATOM 558 C C . ASN A 1 73 ? 10.997 5.311 11.992 1.00 60.00 73 ASN A C 1
ATOM 560 O O . ASN A 1 73 ? 11.031 5.213 13.218 1.00 60.00 73 ASN A O 1
ATOM 564 N N . GLY A 1 74 ? 10.342 6.291 11.365 1.00 68.81 74 GLY A N 1
ATOM 565 C CA . GLY A 1 74 ? 9.615 7.341 12.063 1.00 68.81 74 GLY A CA 1
ATOM 566 C C . GLY A 1 74 ? 8.319 6.846 12.704 1.00 68.81 74 GLY A C 1
ATOM 567 O O . GLY A 1 74 ? 7.942 5.678 12.589 1.00 68.81 74 GLY A O 1
ATOM 568 N N . GLY A 1 75 ? 7.647 7.750 13.410 1.00 90.12 75 GLY A N 1
ATOM 569 C CA . GLY A 1 75 ? 6.341 7.501 13.999 1.00 90.12 75 GLY A CA 1
ATOM 570 C C . GLY A 1 75 ? 5.230 7.378 12.952 1.00 90.12 75 GLY A C 1
ATOM 571 O O . GLY A 1 75 ? 5.439 7.095 11.770 1.00 90.12 75 GLY A O 1
ATOM 572 N N . ARG A 1 76 ? 3.989 7.567 13.404 1.00 94.19 76 ARG A N 1
ATOM 573 C CA . ARG A 1 76 ? 2.801 7.359 12.565 1.00 94.19 76 ARG A CA 1
ATOM 574 C C . ARG A 1 76 ? 2.760 8.292 11.352 1.00 94.19 76 ARG A C 1
ATOM 576 O O . ARG A 1 76 ? 2.404 7.840 10.268 1.00 94.19 76 ARG A O 1
ATOM 583 N N . ILE A 1 77 ? 3.142 9.557 11.524 1.00 95.69 77 ILE A N 1
ATOM 584 C CA . ILE A 1 77 ? 3.137 10.561 10.451 1.00 95.69 77 ILE A CA 1
ATOM 585 C C . ILE A 1 77 ? 4.121 10.155 9.353 1.00 95.69 77 ILE A C 1
ATOM 587 O O . ILE A 1 77 ? 3.760 10.151 8.180 1.00 95.69 77 ILE A O 1
ATOM 591 N N . GLU A 1 78 ? 5.333 9.728 9.704 1.00 94.69 78 GLU A N 1
ATOM 592 C CA . GLU A 1 78 ? 6.320 9.279 8.722 1.00 94.69 78 GLU A CA 1
ATOM 593 C C . GLU A 1 78 ? 5.870 8.017 7.982 1.00 94.69 78 GLU A C 1
ATOM 595 O O . GLU A 1 78 ? 6.063 7.906 6.772 1.00 94.69 78 GLU A O 1
ATOM 600 N N . GLN A 1 79 ? 5.204 7.088 8.669 1.00 95.62 79 GLN A N 1
ATOM 601 C CA . GLN A 1 79 ? 4.594 5.934 8.011 1.00 95.62 79 GLN A CA 1
ATOM 602 C C . GLN A 1 79 ? 3.445 6.335 7.069 1.00 95.62 79 GLN A C 1
ATOM 604 O O . GLN A 1 79 ? 3.298 5.738 6.003 1.00 95.62 79 GLN A O 1
ATOM 609 N N . MET A 1 80 ? 2.642 7.348 7.405 1.00 97.50 80 MET A N 1
ATOM 610 C CA . MET A 1 80 ? 1.609 7.888 6.509 1.00 97.50 80 MET A CA 1
ATOM 611 C C . MET A 1 80 ? 2.219 8.606 5.297 1.00 97.50 80 MET A C 1
ATOM 613 O O . MET A 1 80 ? 1.741 8.432 4.174 1.00 97.50 80 MET A O 1
ATOM 617 N N . VAL A 1 81 ? 3.326 9.333 5.480 1.00 96.81 81 VAL A N 1
ATOM 618 C CA . VAL A 1 81 ? 4.114 9.895 4.371 1.00 96.81 81 VAL A CA 1
ATOM 619 C C . VAL A 1 81 ? 4.611 8.774 3.459 1.00 96.81 81 VAL A C 1
ATOM 621 O O . VAL A 1 81 ? 4.392 8.836 2.249 1.00 96.81 81 VAL A O 1
ATOM 624 N N . ALA A 1 82 ? 5.196 7.713 4.024 1.00 96.31 82 ALA A N 1
ATOM 625 C CA . ALA A 1 82 ? 5.645 6.552 3.262 1.00 96.31 82 ALA A CA 1
ATOM 626 C C . ALA A 1 82 ? 4.481 5.883 2.509 1.00 96.31 82 ALA A C 1
ATOM 628 O O . ALA A 1 82 ? 4.610 5.568 1.327 1.00 96.31 82 ALA A O 1
ATOM 629 N N . CYS A 1 83 ? 3.308 5.741 3.135 1.00 97.62 83 CYS A N 1
ATOM 630 C CA . CYS A 1 83 ? 2.098 5.252 2.470 1.00 97.62 83 CYS A CA 1
ATOM 631 C C . CYS A 1 83 ? 1.775 6.074 1.216 1.00 97.62 83 CYS A C 1
ATOM 633 O O . CYS A 1 83 ? 1.680 5.512 0.126 1.00 97.62 83 CYS A O 1
ATOM 635 N N . LEU A 1 84 ? 1.689 7.399 1.317 1.00 97.06 84 LEU A N 1
ATOM 636 C CA . LEU A 1 84 ? 1.430 8.262 0.160 1.00 97.06 84 LEU A CA 1
ATOM 637 C C . LEU A 1 84 ? 2.543 8.162 -0.902 1.00 97.06 84 LEU A C 1
ATOM 639 O O . LEU A 1 84 ? 2.255 8.075 -2.094 1.00 97.06 84 LEU A O 1
ATOM 643 N N . GLN A 1 85 ? 3.808 8.077 -0.488 1.00 95.75 85 GLN A N 1
ATOM 644 C CA . GLN A 1 85 ? 4.963 7.923 -1.380 1.00 95.75 85 GLN A CA 1
ATOM 645 C C . GLN A 1 85 ? 4.966 6.606 -2.173 1.00 95.75 85 GLN A C 1
ATOM 647 O O . GLN A 1 85 ? 5.383 6.588 -3.336 1.00 95.75 85 GLN A O 1
ATOM 652 N N . THR A 1 86 ? 4.389 5.520 -1.636 1.00 96.19 86 THR A N 1
ATOM 653 C CA . THR A 1 86 ? 4.161 4.283 -2.418 1.00 96.19 86 THR A CA 1
ATOM 654 C C . THR A 1 86 ? 3.210 4.472 -3.608 1.00 96.19 86 THR A C 1
ATOM 656 O O . THR A 1 86 ? 3.073 3.578 -4.447 1.00 96.19 86 THR A O 1
ATOM 659 N N . GLN A 1 87 ? 2.552 5.628 -3.716 1.00 95.38 87 GLN A N 1
ATOM 660 C CA . GLN A 1 87 ? 1.684 5.976 -4.835 1.00 95.38 87 GLN A CA 1
ATOM 661 C C . GLN A 1 87 ? 2.415 6.784 -5.919 1.00 95.38 87 GLN A C 1
ATOM 663 O O . GLN A 1 87 ? 1.766 7.228 -6.866 1.00 95.38 87 GLN A O 1
ATOM 668 N N . SER A 1 88 ? 3.745 6.933 -5.828 1.00 94.12 88 SER A N 1
ATOM 669 C CA . SER A 1 88 ? 4.583 7.607 -6.830 1.00 94.12 88 SER A CA 1
ATOM 670 C C . SER A 1 88 ? 4.465 6.994 -8.235 1.00 94.12 88 SER A C 1
ATOM 672 O O . SER A 1 88 ? 4.228 5.795 -8.420 1.00 94.12 88 SER A O 1
ATOM 674 N N . CYS A 1 89 ? 4.656 7.824 -9.262 1.00 91.50 89 CYS A N 1
ATOM 675 C CA . CYS A 1 89 ? 4.852 7.372 -10.639 1.00 91.50 89 CYS A CA 1
ATOM 676 C C . CYS A 1 89 ? 6.144 6.557 -10.827 1.00 91.50 89 CYS A C 1
ATOM 678 O O . CYS A 1 89 ? 6.189 5.717 -11.728 1.00 91.50 89 CYS A O 1
ATOM 680 N N . ASP A 1 90 ? 7.162 6.783 -9.996 1.00 91.62 90 ASP A N 1
ATOM 681 C CA . ASP A 1 90 ? 8.471 6.134 -10.097 1.00 91.62 90 ASP A CA 1
ATOM 682 C C . ASP A 1 90 ? 8.492 4.792 -9.338 1.00 91.62 90 ASP A C 1
ATOM 684 O O . ASP A 1 90 ? 8.009 4.676 -8.215 1.00 91.62 90 ASP A O 1
ATOM 688 N N . GLY A 1 91 ? 9.030 3.734 -9.954 1.00 91.38 91 GLY A N 1
ATOM 689 C CA . GLY A 1 91 ? 9.233 2.438 -9.295 1.00 91.38 91 GLY A CA 1
ATOM 690 C C . GLY A 1 91 ? 10.222 2.486 -8.129 1.00 91.38 91 GLY A C 1
ATOM 691 O O . GLY A 1 91 ? 9.979 1.829 -7.118 1.00 91.38 91 GLY A O 1
ATOM 692 N N . PHE A 1 92 ? 11.282 3.289 -8.235 1.00 91.38 92 PHE A N 1
ATOM 693 C CA . PHE A 1 92 ? 12.314 3.397 -7.203 1.00 91.38 92 PHE A CA 1
ATOM 694 C C . PHE A 1 92 ? 11.787 4.064 -5.935 1.00 91.38 92 PHE A C 1
ATOM 696 O O . PHE A 1 92 ? 12.074 3.605 -4.832 1.00 91.38 92 PHE A O 1
ATOM 703 N N . ASP A 1 93 ? 10.987 5.118 -6.085 1.00 92.56 93 ASP A N 1
ATOM 704 C CA 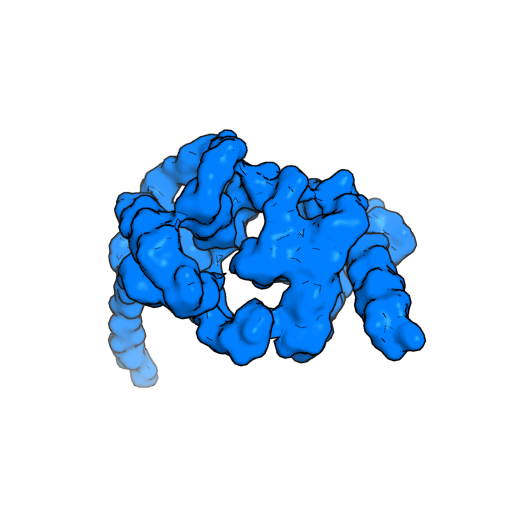. ASP A 1 93 ? 10.345 5.790 -4.954 1.00 92.56 93 ASP A CA 1
ATOM 705 C C . ASP A 1 93 ? 9.362 4.862 -4.243 1.00 92.56 93 ASP A C 1
ATOM 707 O O . ASP A 1 93 ? 9.360 4.767 -3.017 1.00 92.56 93 ASP A O 1
ATOM 711 N N . ARG A 1 94 ? 8.572 4.108 -5.016 1.00 94.56 94 ARG A N 1
ATOM 712 C CA . ARG A 1 94 ? 7.614 3.150 -4.457 1.00 94.56 94 ARG A CA 1
ATOM 713 C C . ARG A 1 94 ? 8.294 2.074 -3.626 1.00 94.56 94 ARG A C 1
ATOM 715 O O . ARG A 1 94 ? 7.838 1.792 -2.521 1.00 94.56 94 ARG A O 1
ATOM 722 N N . GLN A 1 95 ? 9.372 1.489 -4.145 1.00 95.12 95 GLN A N 1
ATOM 723 C CA . GLN A 1 95 ? 10.132 0.475 -3.421 1.00 95.12 95 GLN A CA 1
ATOM 724 C C . GLN A 1 95 ? 10.790 1.059 -2.164 1.00 95.12 95 GLN A C 1
ATOM 726 O O . GLN A 1 95 ? 10.697 0.465 -1.093 1.00 95.12 95 GLN A O 1
ATOM 731 N N . ARG A 1 96 ? 11.387 2.254 -2.266 1.00 92.94 96 ARG A N 1
ATOM 732 C CA . ARG A 1 96 ? 12.011 2.949 -1.130 1.00 92.94 96 ARG A CA 1
ATOM 733 C C . ARG A 1 96 ? 11.010 3.215 -0.006 1.00 92.94 96 ARG A C 1
ATOM 735 O O . ARG A 1 96 ? 11.289 2.900 1.145 1.00 92.94 96 ARG A O 1
ATOM 742 N N . ALA A 1 97 ? 9.841 3.756 -0.338 1.00 94.94 97 ALA A N 1
ATOM 743 C CA . ALA A 1 97 ? 8.801 4.048 0.640 1.00 94.94 97 ALA A CA 1
ATOM 744 C C . ALA A 1 97 ? 8.216 2.770 1.262 1.00 94.94 97 ALA A C 1
ATOM 746 O O . ALA A 1 97 ? 7.974 2.716 2.468 1.00 94.94 97 ALA A O 1
ATOM 747 N N . LEU A 1 98 ? 8.050 1.710 0.463 1.00 96.06 98 LEU A N 1
ATOM 748 C CA . LEU A 1 98 ? 7.592 0.411 0.953 1.00 96.06 98 LEU A CA 1
ATOM 749 C C . LEU A 1 98 ? 8.509 -0.138 2.053 1.00 96.06 98 LEU A C 1
ATOM 751 O O . LEU A 1 98 ? 8.004 -0.658 3.046 1.00 96.06 98 LEU A O 1
ATOM 755 N N . GLN A 1 99 ? 9.830 0.002 1.918 1.00 94.62 99 GLN A N 1
ATOM 756 C CA . GLN A 1 99 ? 10.787 -0.513 2.904 1.00 94.62 99 GLN A CA 1
ATOM 757 C C . GLN A 1 99 ? 10.565 0.051 4.317 1.00 94.62 99 GLN A C 1
ATOM 759 O O . GLN A 1 99 ? 10.789 -0.671 5.285 1.00 94.62 99 GLN A O 1
ATOM 764 N N . SER A 1 100 ? 10.046 1.277 4.457 1.00 93.06 100 SER A N 1
ATOM 765 C CA . SER A 1 100 ? 9.656 1.850 5.758 1.00 93.06 100 SER A CA 1
ATOM 766 C C . SER A 1 100 ? 8.382 1.238 6.357 1.00 93.06 100 SER A C 1
ATOM 768 O O . SER A 1 100 ? 8.169 1.323 7.565 1.00 93.06 100 SER A O 1
ATOM 770 N N . LEU A 1 101 ? 7.520 0.622 5.542 1.00 95.38 101 LEU A N 1
ATOM 771 C CA . LEU A 1 101 ? 6.246 0.034 5.981 1.00 95.38 101 LEU A CA 1
ATOM 772 C C . LEU A 1 101 ? 6.377 -1.443 6.372 1.00 95.38 101 LEU A C 1
ATOM 774 O O . LEU A 1 101 ? 5.644 -1.928 7.232 1.00 95.38 101 LEU A O 1
ATOM 778 N N . LEU A 1 102 ? 7.308 -2.164 5.745 1.00 95.50 102 LEU A N 1
ATOM 779 C CA . LEU A 1 102 ? 7.484 -3.608 5.923 1.00 95.50 102 LEU A CA 1
ATOM 780 C C . LEU A 1 102 ? 7.836 -4.071 7.350 1.00 95.50 102 LEU A C 1
ATOM 782 O O . LEU A 1 102 ? 7.379 -5.158 7.718 1.00 95.50 102 LEU A O 1
ATOM 786 N N . PRO A 1 103 ? 8.577 -3.309 8.184 1.00 94.69 103 PRO A N 1
ATOM 787 C CA . PRO A 1 103 ? 8.859 -3.727 9.557 1.00 94.69 103 PRO A CA 1
ATOM 788 C C . PRO A 1 103 ? 7.599 -3.937 10.405 1.00 94.69 103 PRO A C 1
ATOM 790 O O . PRO A 1 103 ? 7.610 -4.755 11.322 1.00 94.69 103 PRO A O 1
ATOM 793 N N . SER A 1 104 ? 6.519 -3.202 10.118 1.00 93.94 104 SER A N 1
ATOM 794 C CA . SER A 1 104 ? 5.259 -3.297 10.854 1.00 93.94 104 SER A CA 1
ATOM 795 C C . SER A 1 104 ? 4.102 -2.768 10.009 1.00 93.94 104 SER A C 1
ATOM 797 O O . SER A 1 104 ? 3.782 -1.576 10.035 1.00 93.94 104 SER A O 1
ATOM 799 N N . VAL A 1 105 ? 3.459 -3.664 9.257 1.00 96.56 105 VAL A N 1
ATOM 800 C CA . VAL A 1 105 ? 2.288 -3.317 8.447 1.00 96.56 105 VAL A CA 1
ATOM 801 C C . VAL A 1 105 ? 1.087 -3.130 9.368 1.00 96.56 105 VAL A C 1
ATOM 803 O O . VAL A 1 105 ? 0.637 -4.058 10.041 1.00 96.56 105 VAL A O 1
ATOM 806 N N . GLN A 1 106 ? 0.552 -1.916 9.375 1.00 96.00 106 GLN A N 1
ATOM 807 C CA . GLN A 1 106 ? -0.622 -1.527 10.140 1.00 96.00 106 GLN A CA 1
ATOM 808 C C . GLN A 1 106 ? -1.892 -1.716 9.297 1.00 96.00 106 GLN A C 1
ATOM 810 O O . GLN A 1 106 ? -1.822 -1.642 8.068 1.00 96.00 106 GLN A O 1
ATOM 815 N N . PRO A 1 107 ? -3.077 -1.884 9.913 1.00 95.81 107 PRO A N 1
ATOM 816 C CA . PRO A 1 107 ? -4.333 -2.012 9.169 1.00 95.81 107 PRO A CA 1
ATOM 817 C C . PRO A 1 107 ? -4.584 -0.870 8.170 1.00 95.81 107 PRO A C 1
ATOM 819 O O . PRO A 1 107 ? -5.038 -1.106 7.056 1.00 95.81 107 PRO A O 1
ATOM 822 N N . TRP A 1 108 ? -4.218 0.362 8.532 1.00 97.06 108 TRP A N 1
ATOM 823 C CA . TRP A 1 108 ? -4.351 1.548 7.679 1.00 97.06 108 TRP A CA 1
ATOM 824 C C . TRP A 1 108 ? -3.223 1.708 6.649 1.00 97.06 108 TRP A C 1
ATOM 826 O O . TRP A 1 108 ? -3.404 2.444 5.684 1.00 97.06 108 TRP A O 1
ATOM 836 N N . SER A 1 109 ? -2.086 1.013 6.800 1.00 97.69 109 SER A N 1
ATOM 837 C CA . SER A 1 109 ? -1.014 0.993 5.789 1.00 97.69 109 SER A CA 1
ATOM 838 C C . SER A 1 109 ? -1.119 -0.193 4.821 1.00 97.69 109 SER A C 1
ATOM 840 O O . SER A 1 109 ? -0.570 -0.150 3.718 1.00 97.69 109 SER A O 1
ATOM 842 N N . ALA A 1 110 ? -1.895 -1.226 5.168 1.00 98.00 110 ALA A N 1
ATOM 843 C CA . ALA A 1 110 ? -2.151 -2.393 4.324 1.00 98.00 110 ALA A CA 1
ATOM 844 C C . ALA A 1 110 ? -2.651 -2.071 2.895 1.00 98.00 110 ALA A C 1
ATOM 846 O O . ALA A 1 110 ? -2.153 -2.717 1.965 1.00 98.00 110 ALA A O 1
ATOM 847 N N . PRO A 1 111 ? -3.546 -1.083 2.653 1.00 98.25 111 PRO A N 1
ATOM 848 C CA . PRO A 1 111 ? -3.971 -0.728 1.294 1.00 98.25 111 PRO A CA 1
ATOM 849 C C . PRO A 1 111 ? -2.794 -0.392 0.372 1.00 98.25 111 PRO A C 1
ATOM 851 O O . PRO A 1 111 ? -2.757 -0.809 -0.786 1.00 98.25 111 PRO A O 1
ATOM 854 N N . PHE A 1 112 ? -1.803 0.319 0.908 1.00 98.06 112 PHE A N 1
ATOM 855 C CA . PHE A 1 112 ? -0.634 0.804 0.183 1.00 98.06 112 PHE A CA 1
ATOM 856 C C . PHE A 1 112 ? 0.332 -0.336 -0.160 1.00 98.06 112 PHE A C 1
ATOM 858 O O . PHE A 1 112 ? 0.844 -0.397 -1.278 1.00 98.06 112 PHE A O 1
ATOM 865 N N . VAL A 1 113 ? 0.494 -1.303 0.748 1.00 97.88 113 VAL A N 1
ATOM 866 C CA . VAL A 1 113 ? 1.269 -2.531 0.501 1.00 97.88 113 VAL A CA 1
ATOM 867 C C . VAL A 1 113 ? 0.575 -3.418 -0.539 1.00 97.88 113 VAL A C 1
ATOM 869 O O . VAL A 1 113 ? 1.206 -3.860 -1.499 1.00 97.88 113 VAL A O 1
ATOM 872 N N . VAL A 1 114 ? -0.736 -3.655 -0.410 1.00 97.81 114 VAL A N 1
ATOM 873 C CA . VAL A 1 114 ? -1.479 -4.518 -1.349 1.00 97.81 114 VAL A CA 1
ATOM 874 C C . VAL A 1 114 ? -1.542 -3.916 -2.747 1.00 97.81 114 VAL A C 1
ATOM 876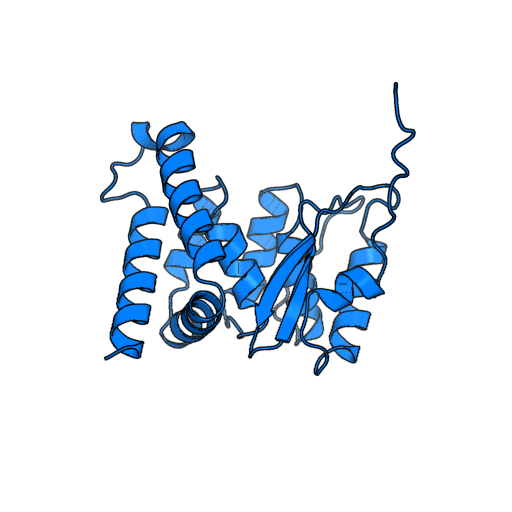 O O . VAL A 1 114 ? -1.460 -4.651 -3.735 1.00 97.81 114 VAL A O 1
ATOM 879 N N . ALA A 1 115 ? -1.631 -2.591 -2.854 1.00 96.06 115 ALA A N 1
ATOM 880 C CA . ALA A 1 115 ? -1.595 -1.912 -4.139 1.00 96.06 115 ALA A CA 1
ATOM 881 C C . ALA A 1 115 ? -0.303 -2.207 -4.922 1.00 96.06 115 ALA A C 1
ATOM 883 O O . ALA A 1 115 ? -0.352 -2.338 -6.146 1.00 96.06 115 ALA A O 1
ATOM 884 N N . LEU A 1 116 ? 0.828 -2.362 -4.224 1.00 97.12 116 LEU A N 1
ATOM 885 C CA . LEU A 1 116 ? 2.130 -2.666 -4.815 1.00 97.12 116 LEU A CA 1
ATOM 886 C C . LEU A 1 116 ? 2.285 -4.125 -5.269 1.00 97.12 116 LEU A C 1
ATOM 888 O O . LEU A 1 116 ? 3.002 -4.380 -6.234 1.00 97.12 116 LEU A O 1
ATOM 892 N N . ILE A 1 117 ? 1.556 -5.075 -4.670 1.00 97.00 117 ILE A N 1
ATOM 893 C CA . ILE A 1 117 ? 1.526 -6.480 -5.132 1.00 97.00 117 ILE A CA 1
ATOM 894 C C . ILE A 1 117 ? 1.026 -6.566 -6.580 1.00 97.00 117 ILE A C 1
ATOM 896 O O . ILE A 1 117 ? 1.459 -7.413 -7.358 1.00 97.00 117 ILE A O 1
ATOM 900 N N . GLY A 1 118 ? 0.092 -5.686 -6.942 1.00 92.56 118 GLY A N 1
ATOM 901 C CA . GLY A 1 118 ? -0.506 -5.627 -8.268 1.00 92.56 118 GLY A CA 1
ATOM 902 C C . GLY A 1 118 ? 0.271 -4.780 -9.269 1.00 92.56 118 GLY A C 1
ATOM 903 O O . GLY A 1 118 ? -0.322 -4.432 -10.284 1.00 92.56 118 GLY A O 1
ATOM 904 N N . GLU A 1 119 ? 1.520 -4.400 -8.995 1.00 89.94 119 GLU A N 1
ATOM 905 C CA . GLU A 1 119 ? 2.386 -3.639 -9.903 1.00 89.94 119 GLU A CA 1
ATOM 906 C C . GLU A 1 119 ? 3.357 -4.561 -10.659 1.00 89.94 119 GLU A C 1
ATOM 908 O O . GLU A 1 119 ? 3.545 -5.726 -10.320 1.00 89.94 119 GLU A O 1
ATOM 913 N N . TYR A 1 120 ? 3.966 -4.051 -11.729 1.00 88.06 120 TYR A N 1
ATOM 914 C CA . TYR A 1 120 ? 4.821 -4.845 -12.619 1.00 88.06 120 TYR A CA 1
ATOM 915 C C . TYR A 1 120 ? 6.283 -4.949 -12.155 1.00 88.06 120 TYR A C 1
ATOM 917 O O . TYR A 1 120 ? 7.101 -5.437 -12.920 1.00 88.06 120 TYR A O 1
ATOM 925 N N . VAL A 1 121 ? 6.638 -4.476 -10.958 1.00 92.12 121 VAL A N 1
ATOM 926 C CA . VAL A 1 121 ? 8.025 -4.477 -10.456 1.00 92.12 121 VAL A CA 1
ATOM 927 C C . VAL A 1 121 ? 8.212 -5.688 -9.547 1.00 92.12 121 VAL A C 1
ATOM 929 O O . VAL A 1 121 ? 7.654 -5.730 -8.452 1.00 92.12 121 VAL A O 1
ATOM 932 N N . VAL A 1 122 ? 8.953 -6.698 -10.006 1.00 94.31 122 VAL A N 1
ATOM 933 C CA . VAL A 1 122 ? 9.106 -7.961 -9.263 1.00 94.31 122 VAL A CA 1
ATOM 934 C C . VAL A 1 122 ? 9.883 -7.786 -7.957 1.00 94.31 122 VAL A C 1
ATOM 936 O O . VAL A 1 122 ? 9.535 -8.430 -6.975 1.00 94.31 122 VAL A O 1
ATOM 939 N N . GLU A 1 123 ? 10.848 -6.872 -7.913 1.00 95.44 123 GLU A N 1
ATOM 940 C CA . GLU A 1 123 ? 11.679 -6.577 -6.741 1.00 95.44 123 GLU A CA 1
ATOM 941 C C . GLU A 1 123 ? 10.824 -6.085 -5.559 1.00 95.44 123 GLU A C 1
ATOM 943 O O . GLU A 1 123 ? 11.015 -6.500 -4.422 1.00 95.44 123 GLU A O 1
ATOM 948 N N . ILE A 1 124 ? 9.792 -5.284 -5.840 1.00 96.12 124 ILE A N 1
ATOM 949 C CA . ILE A 1 124 ? 8.809 -4.843 -4.839 1.00 96.12 124 ILE A CA 1
ATOM 950 C C . ILE A 1 124 ? 8.042 -6.039 -4.261 1.00 96.12 124 ILE A C 1
ATOM 952 O O . ILE A 1 124 ? 7.782 -6.102 -3.063 1.00 96.12 124 ILE A O 1
ATOM 956 N N . ILE A 1 125 ? 7.666 -7.004 -5.102 1.00 96.12 125 ILE A N 1
ATOM 957 C CA . ILE A 1 125 ? 6.960 -8.208 -4.652 1.00 96.12 125 ILE A CA 1
ATOM 958 C C . ILE A 1 125 ? 7.886 -9.090 -3.803 1.00 96.12 125 ILE A C 1
ATOM 960 O O . ILE A 1 125 ? 7.431 -9.674 -2.819 1.00 96.12 125 ILE A O 1
ATOM 964 N N . GLU A 1 126 ? 9.163 -9.189 -4.173 1.00 95.94 126 GLU A N 1
ATOM 965 C CA . GLU A 1 126 ? 10.187 -9.912 -3.414 1.00 95.94 126 GLU A CA 1
ATOM 966 C C . GLU A 1 126 ? 10.392 -9.291 -2.024 1.00 95.94 126 GLU A C 1
ATOM 968 O O . GLU A 1 126 ? 10.378 -10.029 -1.038 1.00 95.94 126 GLU A O 1
ATOM 973 N N . ASP A 1 127 ? 10.452 -7.958 -1.922 1.00 97.12 127 ASP A N 1
ATOM 974 C CA . ASP A 1 127 ? 10.537 -7.244 -0.640 1.00 97.12 127 ASP A CA 1
ATOM 975 C C . ASP A 1 127 ? 9.327 -7.552 0.263 1.00 97.12 127 ASP A C 1
ATOM 977 O O . ASP A 1 127 ? 9.487 -7.896 1.437 1.00 97.12 127 ASP A O 1
ATOM 981 N N . ILE A 1 128 ? 8.102 -7.507 -0.283 1.00 97.12 128 ILE A N 1
ATOM 982 C CA . ILE A 1 128 ? 6.883 -7.848 0.476 1.00 97.12 128 ILE A CA 1
ATOM 983 C C . ILE A 1 128 ? 6.919 -9.311 0.928 1.00 97.12 128 ILE A C 1
ATOM 985 O O . ILE A 1 128 ? 6.583 -9.610 2.074 1.00 97.12 128 ILE A O 1
ATOM 989 N N . ALA A 1 129 ? 7.322 -10.226 0.042 1.00 94.69 129 ALA A N 1
ATOM 990 C CA . ALA A 1 129 ? 7.408 -11.650 0.349 1.00 94.69 129 ALA A CA 1
ATOM 991 C C . ALA A 1 129 ? 8.449 -11.948 1.441 1.00 94.69 129 ALA A C 1
ATOM 993 O O . ALA A 1 129 ? 8.200 -12.789 2.300 1.00 94.69 129 ALA A O 1
ATOM 994 N N . ALA A 1 130 ? 9.584 -11.247 1.451 1.00 95.00 130 ALA A N 1
ATOM 995 C CA . ALA A 1 130 ? 10.603 -11.388 2.491 1.00 95.00 130 ALA A CA 1
ATOM 996 C C . ALA A 1 130 ? 10.123 -10.882 3.864 1.00 95.00 130 ALA A C 1
ATOM 998 O O . ALA A 1 130 ? 10.564 -11.381 4.899 1.00 95.00 130 ALA A O 1
ATOM 999 N N . ALA A 1 131 ? 9.192 -9.927 3.880 1.00 94.44 131 ALA A N 1
ATOM 1000 C CA . ALA A 1 131 ? 8.645 -9.319 5.089 1.00 94.44 131 ALA A CA 1
ATOM 1001 C C . ALA A 1 131 ? 7.330 -9.955 5.588 1.00 94.44 131 ALA A C 1
ATOM 1003 O O . ALA A 1 131 ? 6.662 -9.386 6.457 1.00 94.44 131 ALA A O 1
ATOM 1004 N N . THR A 1 132 ? 6.915 -11.124 5.077 1.00 92.25 132 THR A N 1
ATOM 1005 C CA . THR A 1 132 ? 5.696 -11.801 5.555 1.00 92.25 132 THR A CA 1
ATOM 1006 C C . THR A 1 132 ? 5.889 -12.397 6.953 1.00 92.25 132 THR A C 1
ATOM 1008 O O . THR A 1 132 ? 6.262 -13.560 7.104 1.00 92.25 132 THR A O 1
ATOM 1011 N N . SER A 1 133 ? 5.603 -11.610 7.986 1.00 95.19 133 SER A N 1
ATOM 1012 C CA . SER A 1 133 ? 5.408 -12.073 9.364 1.00 95.19 133 SER A CA 1
ATOM 1013 C C . SER A 1 133 ? 3.926 -12.389 9.633 1.00 95.19 133 SER A C 1
ATOM 1015 O O . SER A 1 133 ? 3.062 -11.886 8.909 1.00 95.19 133 SER A O 1
ATOM 1017 N N . PRO A 1 134 ? 3.581 -13.170 10.679 1.00 95.12 134 PRO A N 1
ATOM 1018 C CA . PRO A 1 134 ? 2.183 -13.410 11.044 1.00 95.12 134 PRO A CA 1
ATOM 1019 C C . PRO A 1 134 ? 1.374 -12.123 11.258 1.00 95.12 134 PRO A C 1
ATOM 1021 O O . PRO A 1 134 ? 0.241 -12.041 10.794 1.00 95.12 134 PRO A O 1
ATOM 1024 N N . SER A 1 135 ? 1.964 -11.100 11.889 1.00 95.62 135 SER A N 1
ATOM 1025 C CA . SER A 1 135 ? 1.305 -9.806 12.112 1.00 95.62 135 SER A CA 1
ATOM 1026 C C . SER A 1 135 ? 1.077 -9.038 10.810 1.00 95.62 135 SER A C 1
ATOM 1028 O O . SER A 1 135 ? -0.009 -8.512 10.591 1.00 95.62 135 SER A O 1
ATOM 1030 N N . ASN A 1 136 ? 2.069 -9.014 9.914 1.00 96.62 136 ASN A N 1
ATOM 1031 C CA . ASN A 1 136 ? 1.926 -8.353 8.618 1.00 96.62 136 ASN A CA 1
ATOM 1032 C C . ASN A 1 136 ? 0.867 -9.053 7.763 1.00 96.62 136 ASN A C 1
ATOM 1034 O O . ASN A 1 136 ? 0.035 -8.394 7.140 1.00 96.62 136 ASN A O 1
ATOM 1038 N N . VAL A 1 137 ? 0.877 -10.390 7.754 1.00 96.75 137 VAL A N 1
ATOM 1039 C CA . VAL A 1 137 ? -0.131 -11.187 7.053 1.00 96.75 137 VAL A CA 1
ATOM 1040 C C . VAL A 1 137 ? -1.520 -10.900 7.615 1.00 96.75 137 VAL A C 1
ATOM 1042 O O . VAL A 1 137 ? -2.417 -10.667 6.813 1.00 96.75 137 VAL A O 1
ATOM 1045 N N . ASP A 1 138 ? -1.702 -10.841 8.939 1.00 96.62 138 ASP A N 1
ATOM 1046 C CA . ASP A 1 138 ? -3.005 -10.535 9.548 1.00 96.62 138 ASP A CA 1
ATOM 1047 C C . ASP A 1 138 ? -3.537 -9.147 9.145 1.00 96.62 138 ASP A C 1
ATOM 1049 O O . ASP A 1 138 ? -4.681 -9.027 8.692 1.00 96.62 138 ASP A O 1
ATOM 1053 N N . SER A 1 139 ? -2.698 -8.105 9.195 1.00 97.31 139 SER A N 1
ATOM 1054 C CA . SER A 1 139 ? -3.066 -6.761 8.721 1.00 97.31 139 SER A CA 1
ATOM 1055 C C . SER A 1 139 ? -3.479 -6.766 7.244 1.00 97.31 139 SER A C 1
ATOM 1057 O O . SER A 1 139 ? -4.504 -6.190 6.875 1.00 97.31 139 SER A O 1
ATOM 1059 N N . ILE A 1 140 ? -2.719 -7.460 6.390 1.00 98.12 140 ILE A N 1
ATOM 1060 C CA . ILE A 1 140 ? -2.989 -7.537 4.949 1.00 98.12 140 ILE A CA 1
ATOM 1061 C C . ILE A 1 140 ? -4.286 -8.303 4.662 1.00 98.12 140 ILE A C 1
ATOM 1063 O O . ILE A 1 140 ? -5.112 -7.834 3.876 1.00 98.12 140 ILE A O 1
ATOM 1067 N N . ILE A 1 141 ? -4.500 -9.468 5.282 1.00 97.62 141 ILE A N 1
ATOM 1068 C CA . ILE A 1 141 ? -5.709 -10.265 5.030 1.00 97.62 141 ILE A CA 1
ATOM 1069 C C . ILE A 1 141 ? -6.961 -9.608 5.621 1.00 97.62 141 ILE A C 1
ATOM 1071 O O . ILE A 1 141 ? -8.036 -9.782 5.053 1.00 97.62 141 ILE A O 1
ATOM 1075 N N . SER A 1 142 ? -6.835 -8.823 6.702 1.0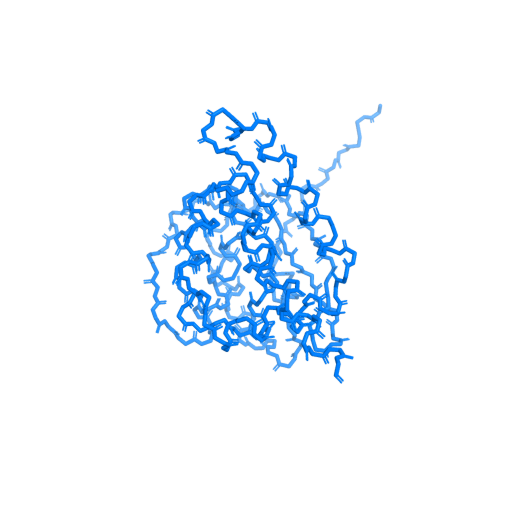0 96.62 142 SER A N 1
ATOM 1076 C CA . SER A 1 142 ? -7.922 -7.981 7.228 1.00 96.62 142 SER A CA 1
ATOM 1077 C C . SER A 1 142 ? -8.418 -7.025 6.146 1.00 96.62 142 SER A C 1
ATOM 1079 O O . SER A 1 142 ? -9.577 -7.101 5.741 1.00 96.62 142 SER A O 1
ATOM 1081 N N . PHE A 1 143 ? -7.509 -6.235 5.572 1.00 98.12 143 PHE A N 1
ATOM 1082 C CA . PHE A 1 143 ? -7.829 -5.328 4.473 1.00 98.12 143 PHE A CA 1
ATOM 1083 C C . PHE A 1 143 ? -8.404 -6.061 3.249 1.00 98.12 143 PHE A C 1
ATOM 1085 O O . PHE A 1 143 ? -9.401 -5.624 2.671 1.00 98.12 143 PHE A O 1
ATOM 1092 N N . ILE A 1 144 ? -7.811 -7.195 2.850 1.00 98.25 144 ILE A N 1
ATOM 1093 C CA . ILE A 1 144 ? -8.301 -7.971 1.700 1.00 98.25 144 ILE A CA 1
ATOM 1094 C C . ILE A 1 144 ? -9.734 -8.468 1.931 1.00 98.25 144 ILE A C 1
ATOM 1096 O O . ILE A 1 144 ? -10.529 -8.471 0.990 1.00 98.25 144 ILE A O 1
ATOM 1100 N N . SER A 1 145 ? -10.071 -8.873 3.157 1.00 97.31 145 SER A N 1
ATOM 1101 C CA . SER A 1 145 ? -11.404 -9.387 3.483 1.00 97.31 145 SER A CA 1
ATOM 1102 C C . SER A 1 145 ? -12.505 -8.337 3.294 1.00 97.31 145 SER A C 1
ATOM 1104 O O . SER A 1 145 ? -13.596 -8.672 2.838 1.00 97.31 145 SER A O 1
ATOM 1106 N N . GLU A 1 146 ? -12.186 -7.064 3.535 1.00 97.75 146 GLU A N 1
ATOM 1107 C CA . GLU A 1 146 ? -13.084 -5.928 3.303 1.00 97.75 146 GLU A CA 1
ATOM 1108 C C . GLU A 1 146 ? -13.126 -5.492 1.823 1.00 97.75 146 GLU A C 1
ATOM 1110 O O . GLU A 1 146 ? -14.064 -4.824 1.395 1.00 97.75 146 GLU A O 1
ATOM 1115 N N . ASN A 1 147 ? -12.128 -5.878 1.017 1.00 98.44 147 ASN A N 1
ATOM 1116 C CA . ASN A 1 147 ? -11.913 -5.380 -0.349 1.00 98.44 147 ASN A CA 1
ATOM 1117 C C . ASN A 1 147 ? -11.698 -6.516 -1.369 1.00 98.44 147 ASN A C 1
ATOM 1119 O O . ASN A 1 147 ? -10.750 -6.504 -2.163 1.00 98.44 147 ASN A O 1
ATOM 1123 N N . SER A 1 148 ? -12.586 -7.511 -1.374 1.00 97.50 148 SER A N 1
ATOM 1124 C CA . SER A 1 148 ? -12.444 -8.736 -2.180 1.00 97.50 148 SER A CA 1
ATOM 1125 C C . SER A 1 148 ? -12.349 -8.491 -3.696 1.00 97.50 148 SER A C 1
ATOM 1127 O O . SER A 1 148 ? -11.522 -9.118 -4.368 1.00 97.50 148 SER A O 1
ATOM 1129 N N . GLU A 1 149 ? -13.123 -7.549 -4.247 1.00 98.12 149 GLU A N 1
ATOM 1130 C CA . GLU A 1 149 ? -13.050 -7.191 -5.674 1.00 98.12 149 GLU A CA 1
ATOM 1131 C C . GLU A 1 149 ? -11.726 -6.498 -6.027 1.00 98.12 149 GLU A C 1
ATOM 1133 O O . GLU A 1 149 ? -11.133 -6.784 -7.071 1.00 98.12 149 GLU A O 1
ATOM 1138 N N . TYR A 1 150 ? -11.198 -5.655 -5.132 1.00 98.00 150 TYR A N 1
ATOM 1139 C CA . TYR A 1 150 ? -9.874 -5.061 -5.316 1.00 98.00 150 TYR A CA 1
ATOM 1140 C C . TYR A 1 150 ? -8.787 -6.140 -5.304 1.00 98.00 150 TYR A C 1
ATOM 1142 O O . TYR A 1 150 ? -7.924 -6.171 -6.182 1.00 98.00 150 TYR A O 1
ATOM 1150 N N . TRP A 1 151 ? -8.866 -7.097 -4.376 1.00 98.38 151 TRP A N 1
ATOM 1151 C CA . TRP A 1 151 ? -7.927 -8.216 -4.328 1.00 98.38 151 TRP A CA 1
ATOM 1152 C C . TRP A 1 151 ? -7.998 -9.115 -5.569 1.00 98.38 151 TRP A C 1
ATOM 1154 O O . TRP A 1 151 ? -6.971 -9.552 -6.097 1.00 98.38 151 TRP A O 1
ATOM 1164 N N . LYS A 1 152 ? -9.200 -9.364 -6.097 1.00 98.50 152 LYS A N 1
ATOM 1165 C CA . LYS A 1 152 ? -9.393 -10.080 -7.364 1.00 98.50 152 LYS A CA 1
ATOM 1166 C C . LYS A 1 152 ? -8.696 -9.365 -8.523 1.00 98.50 152 LYS A C 1
ATOM 1168 O O . LYS A 1 152 ? -7.987 -10.025 -9.287 1.00 98.50 152 LYS A O 1
ATOM 1173 N N . LEU A 1 153 ? -8.831 -8.042 -8.616 1.00 98.00 153 LEU A N 1
ATOM 1174 C CA . LEU A 1 153 ? -8.125 -7.230 -9.609 1.00 98.00 153 LEU A CA 1
ATOM 1175 C C . LEU A 1 153 ? -6.600 -7.303 -9.424 1.00 98.00 153 LEU A C 1
ATOM 1177 O O . LEU A 1 153 ? -5.869 -7.494 -10.397 1.00 98.00 153 LEU A O 1
ATOM 1181 N N . THR A 1 154 ? -6.108 -7.224 -8.187 1.00 98.00 154 THR A N 1
ATOM 1182 C CA . THR A 1 154 ? -4.678 -7.366 -7.872 1.00 98.00 154 THR A CA 1
ATOM 1183 C C . THR A 1 154 ? -4.127 -8.709 -8.354 1.00 98.00 154 THR A C 1
ATOM 1185 O O . THR A 1 154 ? -3.120 -8.739 -9.062 1.00 98.00 154 THR A O 1
ATOM 1188 N N . LYS A 1 155 ? -4.823 -9.824 -8.096 1.00 98.19 155 LYS A N 1
ATOM 1189 C CA . LYS A 1 155 ? -4.429 -11.154 -8.599 1.00 98.19 155 LYS A CA 1
ATOM 1190 C C . LYS A 1 155 ? -4.400 -11.230 -10.130 1.00 98.19 155 LYS A C 1
ATOM 1192 O O . LYS A 1 155 ? -3.500 -11.849 -10.699 1.00 98.19 155 LYS A O 1
ATOM 1197 N N . GLN A 1 156 ? -5.359 -10.598 -10.810 1.00 98.38 156 GLN A N 1
ATOM 1198 C CA . GLN A 1 156 ? -5.371 -10.526 -12.277 1.00 98.38 156 GLN A CA 1
ATOM 1199 C C . GLN A 1 156 ? -4.166 -9.747 -12.819 1.00 98.38 156 GLN A C 1
ATOM 1201 O O . GLN A 1 156 ? -3.561 -10.169 -13.809 1.00 98.38 156 GLN A O 1
ATOM 1206 N N . ARG A 1 157 ? -3.777 -8.649 -12.157 1.00 97.75 157 ARG A N 1
ATOM 1207 C CA . ARG A 1 157 ? -2.578 -7.872 -12.510 1.00 97.75 157 ARG A CA 1
ATOM 1208 C C . ARG A 1 157 ? -1.298 -8.676 -12.311 1.00 97.75 157 ARG A C 1
ATOM 1210 O O . ARG A 1 157 ? -0.505 -8.742 -13.243 1.00 97.75 157 ARG A O 1
ATOM 1217 N N . VAL A 1 158 ? -1.153 -9.374 -11.180 1.00 98.12 158 VAL A N 1
ATOM 1218 C CA . VAL A 1 158 ? -0.030 -10.300 -10.925 1.00 98.12 158 VAL A CA 1
ATOM 1219 C C . VAL A 1 158 ? 0.121 -11.300 -12.075 1.00 98.12 158 VAL A C 1
ATOM 1221 O O . VAL A 1 158 ? 1.209 -11.465 -12.625 1.00 98.12 158 VAL A O 1
ATOM 1224 N N . ALA A 1 159 ? -0.978 -11.937 -12.495 1.00 97.88 159 ALA A N 1
ATOM 1225 C CA . ALA A 1 159 ? -0.948 -12.898 -13.595 1.00 97.88 159 ALA A CA 1
ATOM 1226 C C . ALA A 1 159 ? -0.606 -12.250 -14.949 1.00 97.88 159 ALA A C 1
ATOM 1228 O O . ALA A 1 159 ? 0.166 -12.814 -15.729 1.00 97.88 159 ALA A O 1
ATOM 1229 N N . SER A 1 160 ? -1.165 -11.068 -15.218 1.00 97.75 160 SER A N 1
ATOM 1230 C CA . SER A 1 160 ? -0.957 -10.333 -16.469 1.00 97.75 160 SER A CA 1
ATOM 1231 C C . SER A 1 160 ? 0.486 -9.856 -16.609 1.00 97.75 160 SER A C 1
ATOM 1233 O O . SER A 1 160 ? 1.103 -10.082 -17.649 1.00 97.75 160 SER A O 1
ATOM 1235 N N . TYR A 1 161 ? 1.057 -9.268 -15.558 1.00 97.00 161 TYR A N 1
ATOM 1236 C CA . TYR A 1 161 ? 2.437 -8.786 -15.563 1.00 97.00 161 TYR A CA 1
ATOM 1237 C C . TYR A 1 161 ? 3.453 -9.914 -15.555 1.00 97.00 161 TYR A C 1
ATOM 1239 O O . TYR A 1 161 ? 4.444 -9.832 -16.280 1.00 97.00 161 TYR A O 1
ATOM 1247 N N . TRP A 1 162 ? 3.179 -11.011 -14.845 1.00 97.62 162 TRP A N 1
ATOM 1248 C CA . TRP A 1 162 ? 3.977 -12.219 -15.003 1.00 97.62 162 TRP A CA 1
ATOM 1249 C C . TRP A 1 162 ? 4.022 -12.6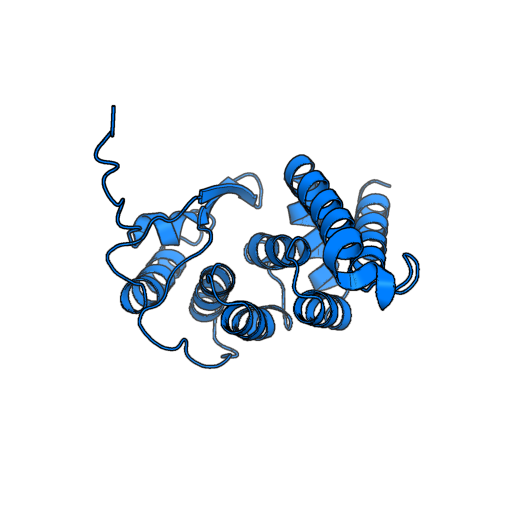62 -16.470 1.00 97.62 162 TRP A C 1
ATOM 1251 O O . TRP A 1 162 ? 5.101 -12.867 -17.023 1.00 97.62 162 TRP A O 1
ATOM 1261 N N . ASN A 1 163 ? 2.863 -12.765 -17.128 1.00 97.62 163 ASN A N 1
ATOM 1262 C CA . ASN A 1 163 ? 2.801 -13.219 -18.515 1.00 97.62 163 ASN A CA 1
ATOM 1263 C C . ASN A 1 163 ? 3.478 -12.242 -19.491 1.00 97.62 163 ASN A C 1
ATOM 1265 O O . ASN A 1 163 ? 4.148 -12.694 -20.415 1.00 97.62 163 ASN A O 1
ATOM 1269 N N . ALA A 1 164 ? 3.315 -10.933 -19.299 1.00 97.31 164 ALA A N 1
ATOM 1270 C CA . ALA A 1 164 ? 3.881 -9.923 -20.190 1.00 97.31 164 ALA A CA 1
ATOM 1271 C C . ALA A 1 164 ? 5.399 -9.756 -20.014 1.00 97.31 164 ALA A C 1
ATOM 1273 O O . ALA A 1 164 ? 6.123 -9.695 -21.004 1.00 97.31 164 ALA A O 1
ATOM 1274 N N . TYR A 1 165 ? 5.883 -9.716 -18.769 1.00 95.81 165 TYR A N 1
ATOM 1275 C CA . TYR A 1 165 ? 7.246 -9.267 -18.467 1.00 95.81 165 TYR A CA 1
ATOM 1276 C C . TYR A 1 165 ? 8.154 -10.348 -17.889 1.00 95.81 165 TYR A C 1
ATOM 1278 O O . TYR A 1 165 ? 9.364 -10.242 -18.030 1.00 95.81 165 TYR A O 1
ATOM 1286 N N . TYR A 1 166 ? 7.618 -11.403 -17.268 1.00 96.06 166 TYR A N 1
ATOM 1287 C CA . TYR A 1 166 ? 8.433 -12.301 -16.439 1.00 96.06 166 TYR A CA 1
ATOM 1288 C C . TYR A 1 166 ? 8.346 -13.785 -16.793 1.00 96.06 166 TYR A C 1
ATOM 1290 O O . TYR A 1 166 ? 9.155 -14.561 -16.291 1.00 96.06 166 TYR A O 1
ATOM 1298 N N . ARG A 1 167 ? 7.446 -14.211 -17.688 1.00 96.62 167 ARG A N 1
ATOM 1299 C CA . ARG A 1 167 ? 7.266 -15.631 -18.060 1.00 96.62 167 ARG A CA 1
ATOM 1300 C C . ARG A 1 167 ? 8.511 -16.301 -18.642 1.00 96.62 167 ARG A C 1
ATOM 1302 O O . ARG A 1 167 ? 8.605 -17.522 -18.622 1.00 96.62 167 ARG A O 1
ATOM 1309 N N . HIS A 1 168 ? 9.433 -15.513 -19.193 1.00 95.88 168 HIS A N 1
ATOM 1310 C CA . HIS A 1 168 ? 10.696 -16.003 -19.742 1.00 95.88 168 HIS A CA 1
ATOM 1311 C C . HIS A 1 168 ? 11.744 -16.271 -18.648 1.00 95.88 168 HIS A C 1
ATOM 1313 O O . HIS A 1 168 ? 12.647 -17.071 -18.859 1.00 95.88 168 HIS A O 1
ATOM 1319 N N . LYS A 1 169 ? 11.614 -15.622 -17.482 1.00 95.69 169 LYS A N 1
ATOM 1320 C CA . LYS A 1 169 ? 12.529 -15.740 -16.335 1.00 95.69 169 LYS A CA 1
ATOM 1321 C C . LYS A 1 169 ? 11.956 -16.625 -15.223 1.00 95.69 169 LYS A C 1
ATOM 1323 O O . LYS A 1 169 ? 12.691 -17.369 -14.581 1.00 95.69 169 LYS A O 1
ATOM 1328 N N . TYR A 1 170 ? 10.643 -16.575 -15.010 1.00 94.56 170 TYR A N 1
ATOM 1329 C CA . TYR A 1 170 ? 9.948 -17.297 -13.950 1.00 94.56 170 TYR A CA 1
ATOM 1330 C C . TYR A 1 170 ? 8.827 -18.171 -14.521 1.00 94.56 170 TYR A C 1
ATOM 1332 O O . TYR A 1 170 ? 7.951 -17.718 -15.258 1.00 94.56 170 TYR A O 1
ATOM 1340 N N . THR A 1 171 ? 8.793 -19.426 -14.092 1.00 96.00 171 THR A N 1
ATOM 1341 C CA . THR A 1 171 ? 7.607 -20.281 -14.169 1.00 96.00 171 THR A CA 1
ATOM 1342 C C . THR A 1 171 ? 6.507 -19.765 -13.233 1.00 96.00 171 THR A C 1
ATOM 1344 O O . THR A 1 171 ? 6.761 -19.023 -12.284 1.00 96.00 171 THR A O 1
ATOM 1347 N N . LYS A 1 172 ? 5.271 -20.248 -13.403 1.00 93.12 172 LYS A N 1
ATOM 1348 C CA . LYS A 1 172 ? 4.188 -19.943 -12.450 1.00 93.12 172 LYS A CA 1
ATOM 1349 C C . LYS A 1 172 ? 4.499 -20.387 -11.012 1.00 93.12 172 LYS A C 1
ATOM 1351 O O . LYS A 1 172 ? 3.970 -19.815 -10.070 1.00 93.12 172 LYS A O 1
ATOM 1356 N N . ARG A 1 173 ? 5.336 -21.416 -10.832 1.00 92.81 173 ARG A N 1
ATOM 1357 C CA . ARG A 1 173 ? 5.651 -21.986 -9.512 1.00 92.81 173 ARG A CA 1
ATOM 1358 C C . ARG A 1 173 ? 6.674 -21.154 -8.732 1.00 92.81 173 ARG A C 1
ATOM 1360 O O . ARG A 1 173 ? 6.627 -21.151 -7.504 1.00 92.81 173 ARG A O 1
ATOM 1367 N N . ASN A 1 174 ? 7.600 -20.493 -9.425 1.00 93.94 174 ASN A N 1
ATOM 1368 C CA . ASN A 1 174 ? 8.707 -19.752 -8.811 1.00 93.94 174 ASN A CA 1
ATOM 1369 C C . ASN A 1 174 ? 8.595 -18.230 -8.971 1.00 93.94 174 ASN A C 1
ATOM 1371 O O . ASN A 1 174 ? 9.489 -17.527 -8.520 1.00 93.94 174 ASN A O 1
ATOM 1375 N N . TYR A 1 175 ? 7.530 -17.714 -9.590 1.00 96.44 175 TYR A N 1
ATOM 1376 C CA . TYR A 1 175 ? 7.286 -16.276 -9.615 1.00 96.44 175 TYR A CA 1
ATOM 1377 C C . TYR A 1 175 ? 6.853 -15.775 -8.221 1.00 96.44 175 TYR A C 1
ATOM 1379 O O . TYR A 1 175 ? 5.840 -16.274 -7.709 1.00 96.44 175 TYR A O 1
ATOM 1387 N N . PRO A 1 176 ? 7.549 -14.779 -7.632 1.00 95.81 176 PRO A N 1
ATOM 1388 C CA . PRO A 1 176 ? 7.258 -14.270 -6.288 1.00 95.81 176 PRO A CA 1
ATOM 1389 C C . PRO A 1 176 ? 5.794 -13.860 -6.091 1.00 95.81 176 PRO A C 1
ATOM 1391 O O . PRO A 1 176 ? 5.187 -14.186 -5.073 1.00 95.81 176 PRO A O 1
ATOM 1394 N N . GLY A 1 177 ? 5.174 -13.249 -7.107 1.00 96.75 177 GLY A N 1
ATOM 1395 C CA . GLY A 1 177 ? 3.784 -12.792 -7.022 1.00 96.75 177 GLY A CA 1
ATOM 1396 C C . GLY A 1 177 ? 2.783 -13.922 -6.802 1.00 96.75 177 GLY A C 1
ATOM 1397 O O . GLY A 1 177 ? 1.871 -13.789 -5.991 1.00 96.75 177 GLY A O 1
ATOM 1398 N N . PHE A 1 178 ? 2.965 -15.072 -7.457 1.00 97.44 178 PHE A N 1
ATOM 1399 C CA . PHE A 1 178 ? 2.069 -16.213 -7.245 1.00 97.44 178 PHE A CA 1
ATOM 1400 C C . PHE A 1 178 ? 2.288 -16.886 -5.891 1.00 97.44 178 PHE A C 1
ATOM 1402 O O . PHE A 1 178 ? 1.329 -17.380 -5.295 1.00 97.44 178 PHE A O 1
ATOM 1409 N N . GLN A 1 179 ? 3.525 -16.898 -5.393 1.00 96.19 179 GLN A N 1
ATOM 1410 C CA . GLN A 1 179 ? 3.829 -17.431 -4.066 1.00 96.19 179 GLN A CA 1
ATOM 1411 C C . GLN A 1 179 ? 3.206 -16.561 -2.973 1.00 96.19 179 GLN A C 1
ATOM 1413 O O . GLN A 1 179 ? 2.495 -17.086 -2.118 1.00 96.19 179 GLN A O 1
ATOM 1418 N N . LEU A 1 180 ? 3.369 -15.238 -3.064 1.00 97.25 180 LEU A N 1
ATOM 1419 C CA . LEU A 1 180 ? 2.762 -14.289 -2.134 1.00 97.25 180 LEU A CA 1
ATOM 1420 C C . LEU A 1 180 ? 1.228 -14.376 -2.147 1.00 97.25 180 LEU A C 1
ATOM 1422 O O . LEU A 1 180 ? 0.611 -14.486 -1.089 1.00 97.25 180 LEU A O 1
ATOM 1426 N N . VAL A 1 181 ? 0.606 -14.424 -3.334 1.00 97.88 181 VAL A N 1
ATOM 1427 C CA . VAL A 1 181 ? -0.848 -14.634 -3.466 1.00 97.88 181 VAL A CA 1
ATOM 1428 C C . VAL A 1 181 ? -1.286 -15.916 -2.754 1.00 97.88 181 VAL A C 1
ATOM 1430 O O . VAL A 1 181 ? -2.280 -15.904 -2.031 1.00 97.88 181 VAL A O 1
ATOM 1433 N N . LYS A 1 182 ? -0.547 -17.021 -2.913 1.00 96.88 182 LYS A N 1
ATOM 1434 C CA . LYS A 1 182 ? -0.865 -18.290 -2.245 1.00 96.88 182 LYS A CA 1
ATOM 1435 C C . LYS A 1 182 ? -0.781 -18.176 -0.719 1.00 96.88 182 LYS A C 1
ATOM 1437 O O . LYS A 1 182 ? -1.651 -18.721 -0.035 1.00 96.88 182 LYS A O 1
ATOM 1442 N N . THR A 1 183 ? 0.232 -17.489 -0.193 1.00 96.50 183 THR A N 1
ATOM 1443 C CA . THR A 1 183 ? 0.388 -17.241 1.248 1.00 96.50 183 THR A CA 1
ATOM 1444 C C . THR A 1 183 ? -0.815 -16.481 1.805 1.00 96.50 183 THR A C 1
ATOM 1446 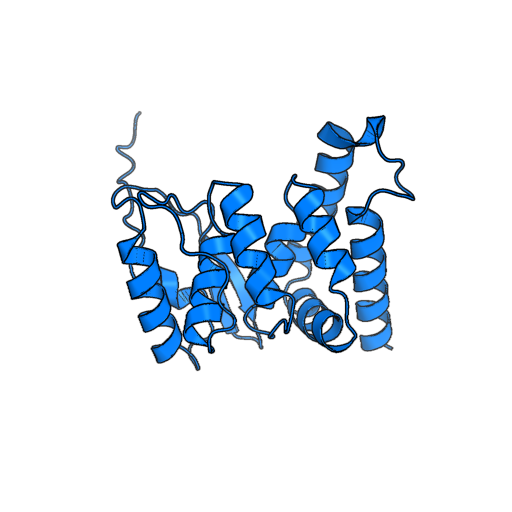O O . THR A 1 183 ? -1.453 -16.952 2.745 1.00 96.50 183 THR A O 1
ATOM 1449 N N . LEU A 1 184 ? -1.195 -15.367 1.172 1.00 97.69 184 LEU A N 1
ATOM 1450 C CA . LEU A 1 184 ? -2.317 -14.533 1.618 1.00 97.69 184 LEU A CA 1
ATOM 1451 C C . LEU A 1 184 ? -3.667 -15.262 1.524 1.00 97.69 184 LEU A C 1
ATOM 1453 O O . LEU A 1 184 ? -4.472 -15.203 2.448 1.00 97.69 184 LEU A O 1
ATOM 1457 N N . GLU A 1 185 ? -3.900 -16.024 0.453 1.00 97.75 185 GLU A N 1
ATOM 1458 C CA . GLU A 1 185 ? -5.106 -16.852 0.288 1.00 97.75 185 GLU A CA 1
ATOM 1459 C C . GLU A 1 185 ? -5.212 -17.970 1.331 1.00 97.75 185 GLU A C 1
ATOM 1461 O O . GLU A 1 185 ? -6.310 -18.331 1.750 1.00 97.75 185 GLU A O 1
ATOM 1466 N N . THR A 1 186 ? -4.078 -18.526 1.761 1.00 96.62 186 THR A N 1
ATOM 1467 C CA . THR A 1 186 ? -4.056 -19.518 2.843 1.00 96.62 186 THR A CA 1
ATOM 1468 C C . THR A 1 186 ? -4.453 -18.869 4.169 1.00 96.62 186 THR A C 1
ATOM 1470 O O . THR A 1 186 ? -5.295 -19.420 4.875 1.00 96.62 186 THR A O 1
ATOM 1473 N N . GLY A 1 187 ? -3.926 -17.674 4.464 1.00 95.62 187 GLY A N 1
ATOM 1474 C CA . GLY A 1 187 ? -4.311 -16.894 5.645 1.00 95.62 187 GLY A CA 1
ATOM 1475 C C . GLY A 1 187 ? -5.796 -16.516 5.654 1.00 95.62 187 GLY A C 1
ATOM 1476 O O . GLY A 1 187 ? -6.472 -16.702 6.661 1.00 95.62 187 GLY A O 1
ATOM 1477 N N . LEU A 1 188 ? -6.336 -16.078 4.511 1.00 95.31 188 LEU A N 1
ATOM 1478 C CA . LEU A 1 188 ? -7.763 -15.762 4.368 1.00 95.31 188 LEU A CA 1
ATOM 1479 C C . LEU A 1 188 ? -8.665 -16.961 4.683 1.00 95.31 188 LEU A C 1
ATOM 1481 O O . LEU A 1 188 ? -9.671 -16.806 5.369 1.00 95.31 188 LEU A O 1
ATOM 1485 N N . ARG A 1 189 ? -8.305 -18.162 4.211 1.00 94.94 189 ARG A N 1
ATOM 1486 C CA . ARG A 1 189 ? -9.078 -19.385 4.488 1.00 94.94 189 ARG A CA 1
ATOM 1487 C C . ARG A 1 189 ? -9.025 -19.778 5.956 1.00 94.94 189 ARG A C 1
ATOM 1489 O O . ARG A 1 189 ? -10.060 -20.133 6.500 1.00 94.94 189 ARG A O 1
ATOM 1496 N N . ALA A 1 190 ? -7.853 -19.679 6.581 1.00 92.06 190 ALA A N 1
ATOM 1497 C CA . ALA A 1 190 ? -7.679 -19.991 7.998 1.00 92.06 190 ALA A CA 1
ATOM 1498 C C . ALA A 1 190 ? -8.467 -19.048 8.925 1.00 92.06 190 ALA A C 1
ATOM 1500 O O . ALA A 1 190 ? -8.794 -19.428 10.040 1.00 92.06 190 ALA A O 1
ATOM 1501 N N . ARG A 1 191 ? -8.781 -17.826 8.474 1.00 85.44 191 ARG A N 1
ATOM 1502 C CA . ARG A 1 191 ? -9.622 -16.880 9.221 1.00 85.44 191 ARG A CA 1
ATOM 1503 C C . ARG A 1 191 ? -11.123 -17.154 9.088 1.00 85.44 191 ARG A C 1
ATOM 1505 O O . ARG A 1 191 ? -11.895 -16.731 9.939 1.00 85.44 191 ARG A O 1
ATOM 1512 N N . ALA A 1 192 ? -11.536 -17.793 7.995 1.00 78.12 192 ALA A N 1
ATOM 1513 C CA . ALA A 1 192 ? -12.938 -18.089 7.702 1.00 78.12 192 ALA A CA 1
ATOM 1514 C C . ALA A 1 192 ? -13.412 -19.442 8.270 1.00 78.12 192 ALA A C 1
ATOM 1516 O O . ALA A 1 192 ? -14.610 -19.720 8.229 1.00 78.12 192 ALA A O 1
ATOM 1517 N N . SER A 1 193 ? -12.479 -20.280 8.736 1.00 66.75 193 SER A N 1
ATOM 1518 C CA . SER A 1 193 ? -12.713 -21.570 9.401 1.00 66.75 193 SER A CA 1
ATOM 1519 C C . SER A 1 193 ? -12.813 -21.421 10.910 1.00 66.75 193 SER A C 1
ATOM 1521 O O . SER A 1 193 ? -13.706 -22.066 11.496 1.00 66.75 193 SER A O 1
#